Protein 6AHP (pdb70)

Structure (mmCIF, N/CA/C/O backbone):
data_6AHP
#
_entry.id   6AHP
#
_cell.length_a   104.201
_cell.length_b   104.201
_cell.length_c   40.060
_cell.angle_alpha   90.000
_cell.angle_beta   90.000
_cell.angle_gamma   120.000
#
_symmetry.space_group_name_H-M   'P 61'
#
loop_
_entity.id
_entity.type
_entity.pdbx_description
1 polymer 'Flagellar protein FliL'
2 water water
#
loop_
_atom_site.group_PDB
_atom_site.id
_atom_site.type_symbol
_atom_site.label_atom_id
_atom_site.label_alt_id
_atom_site.label_comp_id
_atom_site.label_asym_id
_atom_site.label_entity_id
_atom_site.label_seq_id
_atom_site.pdbx_PDB_ins_code
_atom_site.Cartn_x
_atom_site.Cartn_y
_atom_site.Cartn_z
_atom_site.occupancy
_atom_site.B_iso_or_equiv
_atom_site.auth_seq_id
_atom_site.auth_comp_id
_atom_site.auth_asym_id
_atom_site.auth_atom_id
_atom_site.pdbx_PDB_model_num
ATOM 1 N N . ALA A 1 1 ? 6.703 59.660 -17.417 1.00 73.05 58 ALA A N 1
ATOM 2 C CA . ALA A 1 1 ? 7.873 60.175 -16.736 1.00 75.34 58 ALA A CA 1
ATOM 3 C C . ALA A 1 1 ? 8.750 59.071 -16.204 1.00 74.62 58 ALA A C 1
ATOM 4 O O . ALA A 1 1 ? 9.314 59.212 -15.141 1.00 73.13 58 ALA A O 1
ATOM 6 N N . SER A 1 2 ? 8.942 58.004 -16.982 1.00 75.86 59 SER A N 1
ATOM 7 C CA . SER A 1 2 ? 9.811 56.840 -16.672 1.00 74.95 59 SER A CA 1
ATOM 8 C C . SER A 1 2 ? 9.247 55.872 -15.666 1.00 75.35 59 SER A C 1
ATOM 9 O O . SER A 1 2 ? 9.131 54.680 -15.889 1.00 73.21 59 SER A O 1
ATOM 12 N N . ASP A 1 3 ? 8.747 56.425 -14.581 1.00 73.08 60 ASP A N 1
ATOM 13 C CA . ASP A 1 3 ? 8.095 55.657 -13.560 1.00 70.19 60 ASP A CA 1
ATOM 14 C C . ASP A 1 3 ? 6.580 55.558 -13.837 1.00 68.56 60 ASP A C 1
ATOM 15 O O . ASP A 1 3 ? 5.833 55.108 -13.022 1.00 69.45 60 ASP A O 1
ATOM 20 N N . ALA A 1 4 ? 6.167 56.096 -14.976 1.00 69.87 61 ALA A N 1
ATOM 21 C CA . ALA A 1 4 ? 4.893 56.063 -15.580 1.00 69.07 61 ALA A CA 1
ATOM 22 C C . ALA A 1 4 ? 4.898 55.040 -16.730 1.00 65.24 61 ALA A C 1
ATOM 23 O O . ALA A 1 4 ? 3.947 54.972 -17.445 1.00 64.89 61 ALA A O 1
ATOM 25 N N . SER A 1 5 ? 5.977 54.310 -16.984 1.00 57.96 62 SER A N 1
ATOM 26 C CA . SER A 1 5 ? 5.841 53.251 -17.970 1.00 50.38 62 SER A CA 1
ATOM 27 C C . SER A 1 5 ? 5.074 52.079 -17.360 1.00 47.11 62 SER A C 1
ATOM 28 O O . SER A 1 5 ? 5.072 51.898 -16.139 1.00 47.31 62 SER A O 1
ATOM 31 N N . PRO A 1 6 ? 4.471 51.252 -18.171 1.00 40.10 63 PRO A N 1
ATOM 32 C CA . PRO A 1 6 ? 3.465 50.325 -17.621 1.00 41.15 63 PRO A CA 1
ATOM 33 C C . PRO A 1 6 ? 4.042 49.214 -16.738 1.00 36.46 63 PRO A C 1
ATOM 34 O O . PRO A 1 6 ? 5.059 48.585 -17.056 1.00 30.95 63 PRO A O 1
ATOM 38 N N . ILE A 1 7 ? 3.332 48.950 -15.639 1.00 32.89 64 ILE A N 1
ATOM 39 C CA . ILE A 1 7 ? 3.706 47.884 -14.726 1.00 28.98 64 ILE A CA 1
ATOM 40 C C . ILE A 1 7 ? 3.609 46.541 -15.417 1.00 27.94 64 ILE A C 1
ATOM 41 O O . ILE A 1 7 ? 2.740 46.306 -16.275 1.00 30.10 64 ILE A O 1
ATOM 46 N N . ALA A 1 8 ? 4.541 45.653 -15.072 1.00 28.48 65 ALA A N 1
ATOM 47 C CA . ALA A 1 8 ? 4.450 44.247 -15.430 1.00 25.03 65 ALA A CA 1
ATOM 48 C C . ALA A 1 8 ? 5.021 43.428 -14.284 1.00 23.68 65 ALA A C 1
ATOM 49 O O . ALA A 1 8 ? 5.734 43.948 -13.421 1.00 27.88 65 ALA A O 1
ATOM 51 N N . TYR A 1 9 ? 4.703 42.140 -14.274 1.00 26.02 66 TYR A N 1
ATOM 52 C CA . TYR A 1 9 ? 5.103 41.233 -13.205 1.00 21.86 66 TYR A CA 1
ATOM 53 C C . TYR A 1 9 ? 5.894 40.088 -13.811 1.00 24.80 66 TYR A C 1
ATOM 54 O O . TYR A 1 9 ? 5.470 39.478 -14.798 1.00 27.50 66 TYR A O 1
ATOM 63 N N . VAL A 1 10 ? 7.047 39.818 -13.228 1.00 23.65 67 VAL A N 1
ATOM 64 C CA . VAL A 1 10 ? 7.927 38.749 -13.651 1.00 21.56 67 VAL A CA 1
ATOM 65 C C . VAL A 1 10 ? 7.821 37.683 -12.583 1.00 24.26 67 VAL A C 1
ATOM 66 O O . VAL A 1 10 ? 8.243 37.895 -11.436 1.00 23.97 67 VAL A O 1
ATOM 70 N N . ASN A 1 11 ? 7.249 36.549 -12.954 1.00 30.99 68 ASN A N 1
ATOM 71 C CA . ASN A 1 11 ? 7.043 35.465 -12.009 1.00 32.87 68 ASN A CA 1
ATOM 72 C C . ASN A 1 11 ? 8.349 34.743 -11.740 1.00 35.68 68 ASN A C 1
ATOM 73 O O . ASN A 1 11 ? 9.073 34.390 -12.670 1.00 34.01 68 ASN A O 1
ATOM 78 N N . LEU A 1 12 ? 8.637 34.513 -10.468 1.00 38.93 69 LEU A N 1
ATOM 79 C CA . LEU A 1 12 ? 9.756 33.677 -10.066 1.00 36.51 69 LEU A CA 1
ATOM 80 C C . LEU A 1 12 ? 9.170 32.323 -9.695 1.00 39.57 69 LEU A C 1
ATOM 81 O O . LEU A 1 12 ? 8.695 32.147 -8.560 1.00 39.87 69 LEU A O 1
ATOM 86 N N . PRO A 1 13 ? 9.162 31.349 -10.605 1.00 40.73 70 PRO A N 1
ATOM 87 C CA . PRO A 1 13 ? 8.289 30.173 -10.413 1.00 45.07 70 PRO A CA 1
ATOM 88 C C . PRO A 1 13 ? 8.635 29.315 -9.205 1.00 44.68 70 PRO A C 1
ATOM 89 O O . PRO A 1 13 ? 7.723 28.783 -8.562 1.00 46.59 70 PRO A O 1
ATOM 93 N N . GLN A 1 14 ? 9.912 29.176 -8.859 1.00 48.18 71 GLN A N 1
ATOM 94 C CA . GLN A 1 14 ? 10.320 28.275 -7.785 1.00 47.78 71 GLN A CA 1
ATOM 95 C C . GLN A 1 14 ? 10.281 28.994 -6.441 1.00 48.15 71 GLN A C 1
ATOM 96 O O . GLN A 1 14 ? 10.997 29.985 -6.236 1.00 47.87 71 GLN A O 1
ATOM 102 N N . ALA A 1 15 ? 9.471 28.477 -5.521 1.00 47.82 72 ALA A N 1
ATOM 103 C CA . ALA A 1 15 ? 9.398 29.037 -4.176 1.00 47.16 72 ALA A CA 1
ATOM 104 C C . ALA A 1 15 ? 10.740 28.929 -3.462 1.00 47.75 72 ALA A C 1
ATOM 105 O O . ALA A 1 15 ? 11.507 27.986 -3.669 1.00 49.48 72 ALA A O 1
ATOM 107 N N . PHE A 1 16 ? 11.022 29.912 -2.609 1.00 42.14 73 PHE A N 1
ATOM 108 C CA . PHE A 1 16 ? 12.226 29.887 -1.789 1.00 43.99 73 PHE A CA 1
ATOM 109 C C . PHE A 1 16 ? 11.960 29.089 -0.519 1.00 48.82 73 PHE A C 1
ATOM 110 O O . PHE A 1 16 ? 11.027 29.399 0.240 1.00 45.90 73 PHE A O 1
ATOM 118 N N . VAL A 1 17 ? 12.776 28.061 -0.303 1.00 48.77 74 VAL A N 1
ATOM 119 C CA . VAL A 1 17 ? 12.746 27.243 0.906 1.00 50.68 74 VAL A CA 1
ATOM 120 C C . VAL A 1 17 ? 14.115 27.343 1.568 1.00 51.22 74 VAL A C 1
ATOM 121 O O . VAL A 1 17 ? 15.141 27.061 0.934 1.00 51.69 74 VAL A O 1
ATOM 125 N N . PHE A 1 18 ? 14.133 27.742 2.836 1.00 46.85 75 PHE A N 1
ATOM 126 C CA . PHE A 1 18 ? 15.388 27.948 3.539 1.00 53.51 75 PHE A CA 1
ATOM 127 C C . PHE A 1 18 ? 15.148 27.753 5.025 1.00 56.48 75 PHE A C 1
ATOM 128 O O . PHE A 1 18 ? 14.038 27.961 5.524 1.00 57.04 75 PHE A O 1
ATOM 136 N N . ASN A 1 19 ? 16.164 27.384 5.753 1.00 59.76 76 ASN A N 1
ATOM 137 C CA . ASN A 1 19 ? 16.111 27.149 7.162 1.00 57.68 76 ASN A CA 1
ATOM 138 C C . ASN A 1 19 ? 16.399 28.376 7.944 1.00 60.41 76 ASN A C 1
ATOM 139 O O . ASN A 1 19 ? 16.906 29.297 7.408 1.00 61.60 76 ASN A O 1
ATOM 144 N N . VAL A 1 20 ? 15.861 28.533 9.133 1.00 59.82 77 VAL A N 1
ATOM 145 C CA . VAL A 1 20 ? 16.239 29.591 10.024 1.00 65.04 77 VAL A CA 1
ATOM 146 C C . VAL A 1 20 ? 16.278 29.026 11.429 1.00 74.83 77 VAL A C 1
ATOM 147 O O . VAL A 1 20 ? 15.512 28.175 11.720 1.00 77.31 77 VAL A O 1
ATOM 151 N N . THR A 1 21 ? 17.083 29.584 12.319 1.00 77.47 78 THR A N 1
ATOM 152 C CA . THR A 1 21 ? 17.134 28.991 13.676 1.00 81.47 78 THR A CA 1
ATOM 153 C C . THR A 1 21 ? 17.853 29.973 14.604 1.00 84.01 78 THR A C 1
ATOM 154 O O . THR A 1 21 ? 18.662 30.746 14.072 1.00 83.45 78 THR A O 1
ATOM 158 N N . GLY A 1 22 ? 17.562 29.933 15.919 1.00 87.17 79 GLY A N 1
ATOM 159 C CA . GLY A 1 22 ? 18.160 30.863 16.909 1.00 82.11 79 GLY A CA 1
ATOM 160 C C . GLY A 1 22 ? 17.690 30.621 18.348 1.00 85.40 79 GLY A C 1
ATOM 161 O O . GLY A 1 22 ? 17.568 29.456 18.756 1.00 84.60 79 GLY A O 1
ATOM 162 N N . ASP A 1 23 ? 17.432 31.693 19.116 1.00 80.36 80 ASP A N 1
ATOM 163 C CA . ASP A 1 23 ? 16.987 31.580 20.536 1.00 75.93 80 ASP A CA 1
ATOM 164 C C . ASP A 1 23 ? 15.675 30.803 20.671 1.00 81.39 80 ASP A C 1
ATOM 165 O O . ASP A 1 23 ? 15.476 30.109 21.682 1.00 76.70 80 ASP A O 1
ATOM 170 N N . SER A 1 24 ? 14.813 30.923 19.667 1.00 85.26 81 SER A N 1
ATOM 171 C CA . SER A 1 24 ? 13.459 30.322 19.715 1.00 83.51 81 SER A CA 1
ATOM 172 C C . SER A 1 24 ? 13.413 28.908 19.121 1.00 86.28 81 SER A C 1
ATOM 173 O O . SER A 1 24 ? 12.788 28.038 19.700 1.00 86.39 81 SER A O 1
ATOM 176 N N . ARG A 1 25 ? 14.048 28.687 17.984 1.00 86.52 82 ARG A N 1
ATOM 177 C CA . ARG A 1 25 ? 13.798 27.440 17.289 1.00 85.55 82 ARG A CA 1
ATOM 178 C C . ARG A 1 25 ? 14.730 27.205 16.171 1.00 88.03 82 ARG A C 1
ATOM 179 O O . ARG A 1 25 ? 15.679 27.970 15.970 1.00 87.59 82 ARG A O 1
ATOM 187 N N . ASP A 1 26 ? 14.574 26.025 15.573 1.00 88.39 83 ASP A N 1
ATOM 188 C CA . ASP A 1 26 ? 15.059 25.714 14.234 1.00 88.13 83 ASP A CA 1
ATOM 189 C C . ASP A 1 26 ? 13.983 25.153 13.285 1.00 87.72 83 ASP A C 1
ATOM 190 O O . ASP A 1 26 ? 13.614 24.003 13.420 1.00 88.33 83 ASP A O 1
ATOM 195 N N . ARG A 1 27 ? 13.514 25.894 12.288 1.00 84.90 84 ARG A N 1
ATOM 196 C CA . ARG A 1 27 ? 12.543 25.255 11.406 1.00 84.32 84 ARG A CA 1
ATOM 197 C C . ARG A 1 27 ? 12.639 25.886 10.018 1.00 78.52 84 ARG A C 1
ATOM 198 O O . ARG A 1 27 ? 13.572 26.639 9.721 1.00 73.66 84 ARG A O 1
ATOM 206 N N . LEU A 1 28 ? 11.664 25.577 9.166 1.00 76.07 85 LEU A N 1
ATOM 207 C CA . LEU A 1 28 ? 11.708 25.919 7.752 1.00 73.60 85 LEU A CA 1
ATOM 208 C C . LEU A 1 28 ? 10.819 27.116 7.431 1.00 70.65 85 LEU A C 1
ATOM 209 O O . LEU A 1 28 ? 9.839 27.398 8.127 1.00 70.71 85 LEU A O 1
ATOM 214 N N . VAL A 1 29 ? 11.194 27.749 6.255 1.00 63.84 86 VAL A N 1
ATOM 215 C CA . VAL A 1 29 ? 10.392 28.831 5.699 1.00 57.40 86 VAL A CA 1
ATOM 216 C C . VAL A 1 29 ? 10.191 28.559 4.214 1.00 51.91 86 VAL A C 1
ATOM 217 O O . VAL A 1 29 ? 11.108 28.097 3.520 1.00 49.81 86 VAL A O 1
ATOM 221 N N . GLN A 1 30 ? 8.980 28.819 3.738 1.00 53.00 87 GLN A N 1
ATOM 222 C CA . GLN A 1 30 ? 8.697 28.887 2.311 1.00 48.51 87 GLN A CA 1
ATOM 223 C C . GLN A 1 30 ? 8.173 30.279 1.973 1.00 50.49 87 GLN A C 1
ATOM 224 O O . GLN A 1 30 ? 7.264 30.789 2.643 1.00 46.16 87 GLN A O 1
ATOM 230 N N . ILE A 1 31 ? 8.776 30.903 0.959 1.00 46.73 88 ILE A N 1
ATOM 231 C CA . ILE A 1 31 ? 8.389 32.193 0.404 1.00 44.21 88 ILE A CA 1
ATOM 232 C C . ILE A 1 31 ? 8.181 32.016 -1.093 1.00 40.23 88 ILE A C 1
ATOM 233 O O . ILE A 1 31 ? 9.036 31.450 -1.780 1.00 41.32 88 ILE A O 1
ATOM 238 N N . LYS A 1 32 ? 7.019 32.389 -1.623 1.00 43.96 89 LYS A N 1
ATOM 239 C CA . LYS A 1 32 ? 6.793 32.503 -3.061 1.00 42.80 89 LYS A CA 1
ATOM 240 C C . LYS A 1 32 ? 6.827 33.983 -3.431 1.00 35.42 89 LYS A C 1
ATOM 241 O O . LYS A 1 32 ? 6.258 34.818 -2.719 1.00 34.05 89 LYS A O 1
ATOM 247 N N . ALA A 1 33 ? 7.508 34.308 -4.531 1.00 36.71 90 ALA A N 1
ATOM 248 C CA . ALA A 1 33 ? 7.815 35.700 -4.845 1.00 35.53 90 ALA A CA 1
ATOM 249 C C . ALA A 1 33 ? 7.652 35.990 -6.332 1.00 32.51 90 ALA A C 1
ATOM 250 O O . ALA A 1 33 ? 7.760 35.103 -7.183 1.00 29.21 90 ALA A O 1
ATOM 252 N N . GLN A 1 34 ? 7.420 37.269 -6.631 1.00 28.53 91 GLN A N 1
ATOM 253 C CA . GLN A 1 34 ? 7.414 37.783 -7.994 1.00 28.82 91 GLN A CA 1
ATOM 254 C C . GLN A 1 34 ? 8.058 39.161 -7.982 1.00 24.17 91 GLN A C 1
ATOM 255 O O . GLN A 1 34 ? 8.194 39.792 -6.928 1.00 25.56 91 GLN A O 1
ATOM 261 N N . LEU A 1 35 ? 8.426 39.643 -9.165 1.00 24.18 92 LEU A N 1
ATOM 262 C CA . LEU A 1 35 ? 9.039 40.955 -9.314 1.00 25.44 92 LEU A CA 1
ATOM 263 C C . LEU A 1 35 ? 8.062 41.910 -9.991 1.00 24.50 92 LEU A C 1
ATOM 264 O O . LEU A 1 35 ? 7.484 41.580 -11.032 1.00 24.81 92 LEU A O 1
ATOM 269 N N . MET A 1 36 ? 7.911 43.097 -9.413 1.00 21.36 93 MET A N 1
ATOM 270 C CA . MET A 1 36 ? 7.182 44.185 -10.044 1.00 23.87 93 MET A CA 1
ATOM 271 C C . MET A 1 36 ? 8.177 45.086 -10.773 1.00 21.62 93 MET A C 1
ATOM 272 O O . MET A 1 36 ? 9.163 45.531 -10.181 1.00 23.78 93 MET A O 1
ATOM 277 N N . VAL A 1 37 ? 7.943 45.305 -12.066 1.00 19.62 94 VAL A N 1
ATOM 278 C CA . VAL A 1 37 ? 8.832 46.113 -12.885 1.00 26.44 94 VAL A CA 1
ATOM 279 C C . VAL A 1 37 ? 7.969 47.103 -13.660 1.00 27.30 94 VAL A C 1
ATOM 280 O O . VAL A 1 37 ? 6.759 46.916 -13.814 1.00 27.29 94 VAL A O 1
ATOM 284 N N . ARG A 1 38 ? 8.618 48.143 -14.184 1.00 24.54 95 ARG A N 1
ATOM 285 C CA . ARG A 1 38 ? 7.983 49.096 -15.090 1.00 27.37 95 ARG A CA 1
ATOM 286 C C . ARG A 1 38 ? 8.732 49.127 -16.414 1.00 27.53 95 ARG A C 1
ATOM 287 O O . ARG A 1 38 ? 9.917 49.466 -16.450 1.00 28.62 95 ARG A O 1
ATOM 295 N N . GLY A 1 39 ? 8.047 48.757 -17.482 1.00 29.57 96 GLY A N 1
ATOM 296 C CA . GLY A 1 39 ? 8.516 48.923 -18.838 1.00 29.89 96 GLY A CA 1
ATOM 297 C C . GLY A 1 39 ? 9.115 47.648 -19.410 1.00 28.89 96 GLY A C 1
ATOM 298 O O . GLY A 1 39 ? 9.598 46.756 -18.689 1.00 23.84 96 GLY A O 1
ATOM 299 N N . ALA A 1 40 ? 9.123 47.590 -20.746 1.00 26.77 97 ALA A N 1
ATOM 300 C CA . ALA A 1 40 ? 9.574 46.381 -21.434 1.00 29.70 97 ALA A CA 1
ATOM 301 C C . ALA A 1 40 ? 11.063 46.123 -21.206 1.00 26.21 97 ALA A C 1
ATOM 302 O O . ALA A 1 40 ? 11.481 44.962 -21.131 1.00 29.97 97 ALA A O 1
ATOM 304 N N . GLU A 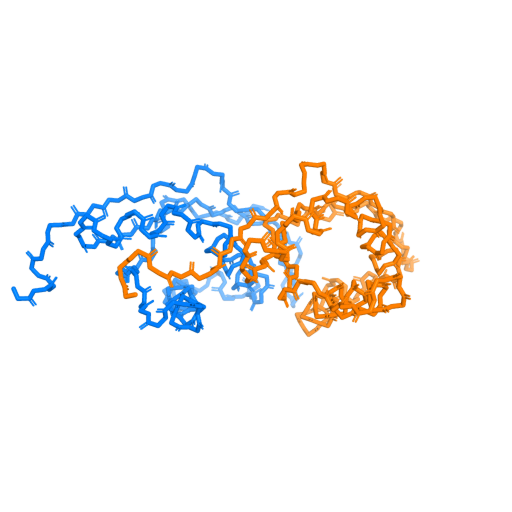1 41 ? 11.881 47.177 -21.136 1.00 23.00 98 GLU A N 1
ATOM 305 C CA . GLU A 1 41 ? 13.323 46.954 -21.022 1.00 30.80 98 GLU A CA 1
ATOM 306 C C . GLU A 1 41 ? 13.687 46.439 -19.632 1.00 30.80 98 GLU A C 1
ATOM 307 O O . GLU A 1 41 ? 14.546 45.554 -19.492 1.00 24.68 98 GLU A O 1
ATOM 313 N N . ASN A 1 42 ? 13.050 46.989 -18.589 1.00 21.95 99 ASN A N 1
ATOM 314 C CA . ASN A 1 42 ? 13.271 46.446 -17.251 1.00 23.17 99 ASN A CA 1
ATOM 315 C C . ASN A 1 42 ? 12.765 45.012 -17.142 1.00 23.22 99 ASN A C 1
ATOM 316 O O . ASN A 1 42 ? 13.376 44.185 -16.448 1.00 23.88 99 ASN A O 1
ATOM 321 N N . GLU A 1 43 ? 11.678 44.677 -17.840 1.00 25.52 100 GLU A N 1
ATOM 322 C CA . GLU A 1 43 ? 11.165 43.315 -17.771 1.00 27.21 100 GLU A CA 1
ATOM 323 C C . GLU A 1 43 ? 12.143 42.337 -18.412 1.00 26.17 100 GLU A C 1
ATOM 324 O O . GLU A 1 43 ? 12.462 41.288 -17.838 1.00 26.00 100 GLU A O 1
ATOM 330 N N . GLU A 1 44 ? 12.656 42.672 -19.590 1.00 28.23 101 GLU A N 1
ATOM 331 C CA . GLU A 1 44 ? 13.595 41.760 -20.232 1.00 27.35 101 GLU A CA 1
ATOM 332 C C . GLU A 1 44 ? 14.882 41.635 -19.414 1.00 23.44 101 GLU A C 1
ATOM 333 O O . GLU A 1 44 ? 15.426 40.531 -19.269 1.00 30.86 101 GLU A O 1
ATOM 339 N N . LEU A 1 45 ? 15.334 42.728 -18.796 1.00 25.57 102 LEU 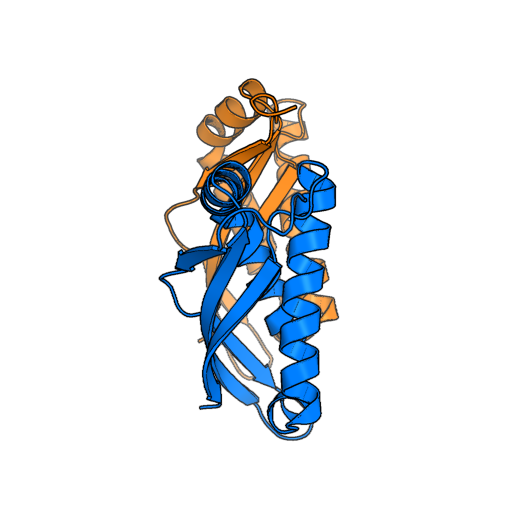A N 1
ATOM 340 C CA . LEU A 1 45 ? 16.473 42.654 -17.879 1.00 24.32 102 LEU A CA 1
ATOM 341 C C . LEU A 1 45 ? 16.189 41.760 -16.677 1.00 26.47 102 LEU A C 1
ATOM 342 O O . LEU A 1 45 ? 17.050 40.973 -16.267 1.00 24.56 102 LEU A O 1
ATOM 347 N N . ALA A 1 46 ? 15.008 41.902 -16.057 1.00 21.34 103 ALA A N 1
ATOM 348 C CA . ALA A 1 46 ? 14.688 41.081 -14.888 1.00 22.26 103 ALA A CA 1
ATOM 349 C C . ALA A 1 46 ? 14.682 39.601 -15.242 1.00 26.05 103 ALA A C 1
ATOM 350 O O . ALA A 1 46 ? 15.108 38.754 -14.442 1.00 23.55 103 ALA A O 1
ATOM 352 N N . ARG A 1 47 ? 14.197 39.266 -16.440 1.00 23.70 104 ARG A N 1
ATOM 353 C CA . ARG A 1 47 ? 14.202 37.865 -16.853 1.00 27.73 104 ARG A CA 1
ATOM 354 C C . ARG A 1 47 ? 15.623 37.385 -17.169 1.00 27.74 104 ARG A C 1
ATOM 355 O O . ARG A 1 47 ? 15.996 36.276 -16.794 1.00 29.89 104 ARG A O 1
ATOM 363 N N . TYR A 1 48 ? 16.431 38.205 -17.843 1.00 28.82 105 TYR A N 1
ATOM 364 C CA . TYR A 1 48 ? 17.769 37.751 -18.217 1.00 26.89 105 TYR A CA 1
ATOM 365 C C . TYR A 1 48 ? 18.653 37.533 -16.984 1.00 29.68 105 TYR A C 1
ATOM 366 O O . TYR A 1 48 ? 19.433 36.572 -16.927 1.00 28.13 105 TYR A O 1
ATOM 375 N N . HIS A 1 49 ? 18.544 38.418 -15.988 1.00 27.16 106 HIS A N 1
ATOM 376 C CA . HIS A 1 49 ? 19.355 38.367 -14.779 1.00 24.89 106 HIS A CA 1
ATOM 377 C C . HIS A 1 49 ? 18.714 37.572 -13.654 1.00 20.33 106 HIS A C 1
ATOM 378 O O . HIS A 1 49 ? 19.126 37.714 -12.495 1.00 23.02 106 HIS A O 1
ATOM 385 N N . SER A 1 50 ? 17.712 36.752 -13.970 1.00 24.06 107 SER A N 1
ATOM 386 C CA . SER A 1 50 ? 17.065 35.905 -12.967 1.00 27.65 107 SER A CA 1
ATOM 387 C C . SER A 1 50 ? 18.010 35.094 -12.084 1.00 28.59 107 SER A C 1
ATOM 388 O O . SER A 1 50 ? 17.708 34.950 -10.887 1.00 22.69 107 SER A O 1
ATOM 391 N N . PRO A 1 51 ? 19.113 34.514 -12.583 1.00 29.79 108 PRO A N 1
ATOM 392 C CA . PRO A 1 51 ? 20.014 33.807 -11.657 1.00 26.00 108 PRO A CA 1
ATOM 393 C C . PRO A 1 51 ? 20.569 34.710 -10.576 1.00 24.10 108 PRO A C 1
ATOM 394 O O . PRO A 1 51 ? 20.631 34.315 -9.399 1.00 21.05 108 PRO A O 1
ATOM 398 N N . LEU A 1 52 ? 20.946 35.937 -10.944 1.00 21.64 109 LEU A N 1
ATOM 399 C CA . LEU A 1 52 ? 21.468 36.865 -9.946 1.00 22.33 109 LEU A CA 1
ATOM 400 C C . LEU A 1 52 ? 20.369 37.272 -8.961 1.00 21.90 109 LEU A C 1
ATOM 401 O O . LEU A 1 52 ? 20.596 37.322 -7.750 1.00 23.62 109 LEU A O 1
ATOM 406 N N . ILE A 1 53 ? 19.156 37.506 -9.474 1.00 20.00 110 ILE A N 1
ATOM 407 C CA . ILE A 1 53 ? 18.049 37.922 -8.623 1.00 23.35 110 ILE A CA 1
ATOM 408 C C . ILE A 1 53 ? 17.701 36.816 -7.626 1.00 19.96 110 ILE A C 1
ATOM 409 O O . ILE A 1 53 ? 17.546 37.065 -6.434 1.00 18.79 110 ILE A O 1
ATOM 414 N N . GLU A 1 54 ? 17.590 35.576 -8.103 1.00 22.65 111 GLU A N 1
ATOM 415 C CA . GLU A 1 54 ? 17.253 34.471 -7.207 1.00 23.80 111 GLU A CA 1
ATOM 416 C C . GLU A 1 54 ? 18.316 34.268 -6.152 1.00 25.60 111 GLU A C 1
ATOM 417 O O . GLU A 1 54 ? 18.009 33.902 -5.011 1.00 23.21 111 GLU A O 1
ATOM 423 N N . SER A 1 55 ? 19.577 34.488 -6.520 1.00 22.06 112 SER A N 1
ATOM 424 C CA . SER A 1 55 ? 20.674 34.320 -5.580 1.00 24.68 112 SER A CA 1
ATOM 425 C C . SER A 1 55 ? 20.682 35.427 -4.531 1.00 23.93 112 SER A C 1
ATOM 426 O O . SER A 1 55 ? 21.013 35.184 -3.364 1.00 27.46 112 SER A O 1
ATOM 429 N N . SER A 1 56 ? 20.361 36.658 -4.942 1.00 22.21 113 SER A N 1
ATOM 430 C CA . SER A 1 56 ? 20.221 37.756 -3.995 1.00 24.05 113 SER A CA 1
ATOM 431 C C . SER A 1 56 ? 19.117 37.470 -2.983 1.00 22.36 113 SER A C 1
ATOM 432 O O . SER A 1 56 ? 19.291 37.692 -1.784 1.00 23.35 113 SER A O 1
ATOM 435 N N . LEU A 1 57 ? 17.956 37.016 -3.466 1.00 22.35 114 LEU A N 1
ATOM 436 C CA . LEU A 1 57 ? 16.841 36.688 -2.582 1.00 24.60 114 LEU A CA 1
ATOM 437 C C . LEU A 1 57 ? 17.239 35.623 -1.555 1.00 25.74 114 LEU A C 1
ATOM 438 O O . LEU A 1 57 ? 16.969 35.766 -0.357 1.00 25.49 114 LEU A O 1
ATOM 443 N N . LEU A 1 58 ? 17.851 34.526 -2.014 1.00 25.91 115 LEU A N 1
ATOM 444 C CA . LEU A 1 58 ? 18.284 33.479 -1.089 1.00 29.55 115 LEU A CA 1
ATOM 445 C C . LEU A 1 58 ? 19.290 34.018 -0.077 1.00 28.17 115 LEU A C 1
ATOM 446 O O . LEU A 1 58 ? 19.228 33.662 1.104 1.00 31.98 115 LEU A O 1
ATOM 451 N N . SER A 1 59 ? 20.203 34.903 -0.511 1.00 29.62 116 SER A N 1
ATOM 452 C CA . SER A 1 59 ? 21.131 35.533 0.426 1.00 30.41 116 SER A CA 1
ATOM 453 C C . SER A 1 59 ? 20.392 36.356 1.465 1.00 31.73 116 SER A C 1
ATOM 454 O O . SER A 1 59 ? 20.747 36.340 2.651 1.00 29.47 116 SER A O 1
ATOM 457 N N . THR A 1 60 ? 19.374 37.110 1.036 1.00 27.45 117 THR A N 1
ATOM 458 C CA . THR A 1 60 ? 18.639 37.930 1.985 1.00 29.95 117 THR A CA 1
ATOM 459 C C . THR A 1 60 ? 17.945 37.061 3.017 1.00 31.49 117 THR A C 1
ATOM 460 O O . THR A 1 60 ? 18.054 37.311 4.215 1.00 26.74 117 THR A O 1
ATOM 464 N N . PHE A 1 61 ? 17.207 36.048 2.559 1.00 27.45 118 PHE A N 1
ATOM 465 C CA . PHE A 1 61 ? 16.472 35.172 3.470 1.00 33.44 118 PHE A CA 1
ATOM 466 C C . PHE A 1 61 ? 17.399 34.362 4.384 1.00 38.22 118 PHE A C 1
ATOM 467 O O . PHE A 1 61 ? 17.041 34.081 5.529 1.00 42.71 118 PHE A O 1
ATOM 475 N N . ALA A 1 62 ? 18.578 33.969 3.900 1.00 37.87 119 ALA A N 1
ATOM 476 C CA . ALA A 1 62 ? 19.502 33.199 4.728 1.00 43.17 119 ALA A CA 1
ATOM 477 C C . ALA A 1 62 ? 19.908 33.961 5.985 1.00 49.86 119 ALA A C 1
ATOM 478 O O . ALA A 1 62 ? 20.115 33.351 7.041 1.00 56.99 119 ALA A O 1
ATOM 480 N N . SER A 1 63 ? 20.012 35.289 5.904 1.00 48.41 120 SER A N 1
ATOM 481 C CA . SER A 1 63 ? 20.433 36.104 7.036 1.00 47.93 120 SER A CA 1
ATOM 482 C C . SER A 1 63 ? 19.257 36.709 7.792 1.00 48.44 120 SER A C 1
ATOM 483 O O . SER A 1 63 ? 19.393 37.786 8.372 1.00 56.51 120 SER A O 1
ATOM 486 N N . ALA A 1 64 ? 18.107 36.054 7.795 1.00 46.33 121 ALA A N 1
ATOM 487 C CA . ALA A 1 64 ? 16.995 36.477 8.630 1.00 51.56 121 ALA A CA 1
ATOM 488 C C . ALA A 1 64 ? 16.867 35.553 9.841 1.00 58.06 121 ALA A C 1
ATOM 489 O O . ALA A 1 64 ? 17.216 34.374 9.774 1.00 61.27 121 ALA A O 1
ATOM 491 N N . THR A 1 65 ? 16.361 36.091 10.955 1.00 58.98 122 THR A N 1
ATOM 492 C CA . THR A 1 65 ? 16.100 35.567 12.295 1.00 63.20 122 THR A CA 1
ATOM 493 C C . THR A 1 65 ? 14.741 34.882 12.370 1.00 61.16 122 THR A C 1
ATOM 494 O O . THR A 1 65 ? 13.818 35.205 11.619 1.00 62.34 122 THR A O 1
ATOM 498 N N . VAL A 1 66 ? 14.551 33.785 13.111 1.00 63.39 123 VAL A N 1
ATOM 499 C CA . VAL A 1 66 ? 13.196 33.310 13.367 1.00 62.44 123 VAL A CA 1
ATOM 500 C C . VAL A 1 66 ? 12.393 34.331 14.168 1.00 60.69 123 VAL A C 1
ATOM 501 O O . VAL A 1 66 ? 11.162 34.371 14.058 1.00 60.98 123 VAL A O 1
ATOM 505 N N . ASP A 1 67 ? 13.056 35.188 14.952 1.00 58.84 124 ASP A N 1
ATOM 506 C CA . ASP A 1 67 ? 12.313 36.223 15.666 1.00 61.55 124 ASP A CA 1
ATOM 507 C C . ASP A 1 67 ? 11.819 37.304 14.703 1.00 59.40 124 ASP A C 1
ATOM 508 O O . ASP A 1 67 ? 10.685 37.780 14.836 1.00 62.87 124 ASP A O 1
ATOM 513 N N . GLN A 1 68 ? 12.609 37.672 13.711 1.00 52.25 125 GLN A N 1
ATOM 514 C CA . GLN A 1 68 ? 12.151 38.652 12.695 1.00 58.99 125 GLN A CA 1
ATOM 515 C C . GLN A 1 68 ? 11.056 38.159 11.723 1.00 58.72 125 GLN A C 1
ATOM 516 O O . GLN A 1 68 ? 10.456 38.952 11.029 1.00 59.72 125 GLN A O 1
ATOM 522 N N . LEU A 1 69 ? 10.855 36.869 11.622 1.00 59.44 126 LEU A N 1
ATOM 523 C CA . LEU A 1 69 ? 9.775 36.350 10.847 1.00 59.45 126 LEU A CA 1
ATOM 524 C C . LEU A 1 69 ? 8.521 36.419 11.683 1.00 64.69 126 LEU A C 1
ATOM 525 O O . LEU A 1 69 ? 7.435 36.629 11.183 1.00 64.18 126 LEU A O 1
ATOM 530 N N . ARG A 1 70 ? 8.644 36.281 12.981 1.00 62.11 127 ARG A N 1
ATOM 531 C CA . ARG A 1 70 ? 7.404 36.285 13.751 1.00 62.05 127 ARG A CA 1
ATOM 532 C C . ARG A 1 70 ? 6.858 37.687 14.012 1.00 63.26 127 ARG A C 1
ATOM 533 O O . ARG A 1 70 ? 5.693 37.822 14.409 1.00 66.12 127 ARG A O 1
ATOM 541 N N . SER A 1 71 ? 7.642 38.730 13.766 1.00 59.00 128 SER A N 1
ATOM 542 C CA . SER A 1 71 ? 7.229 40.114 13.983 1.00 59.47 128 SER A CA 1
ATOM 543 C C . SER A 1 71 ? 6.633 40.698 12.701 1.00 60.14 128 SER A C 1
ATOM 544 O O . SER A 1 71 ? 7.274 40.641 11.643 1.00 57.07 128 SER A O 1
ATOM 547 N N . PRO A 1 72 ? 5.423 41.253 12.759 1.00 62.05 129 PRO A N 1
ATOM 548 C CA . PRO A 1 72 ? 4.883 41.930 11.569 1.00 56.17 129 PRO A CA 1
ATOM 549 C C . PRO A 1 72 ? 5.773 43.048 11.068 1.00 55.37 129 PRO A C 1
ATOM 550 O O . PRO A 1 72 ? 5.844 43.283 9.849 1.00 52.50 129 PRO A O 1
ATOM 554 N N . THR A 1 73 ? 6.457 43.743 11.976 1.00 53.68 130 THR A N 1
ATOM 555 C CA . THR A 1 73 ? 7.418 44.762 11.569 1.00 54.98 130 THR A CA 1
ATOM 556 C C . THR A 1 73 ? 8.580 44.130 10.818 1.00 48.87 130 THR A C 1
ATOM 557 O O . THR A 1 73 ? 9.003 44.632 9.767 1.00 43.83 130 THR A O 1
ATOM 561 N N . GLY A 1 74 ? 9.100 43.021 11.354 1.00 47.55 131 GLY A N 1
ATOM 562 C CA . GLY A 1 74 ? 10.224 42.344 10.739 1.00 50.29 131 GLY A CA 1
ATOM 563 C C . GLY A 1 74 ? 9.930 41.863 9.335 1.00 48.39 131 GLY A C 1
ATOM 564 O O . GLY A 1 74 ? 10.831 41.808 8.495 1.00 45.87 131 GLY A O 1
ATOM 565 N N . ARG A 1 75 ? 8.671 41.542 9.048 1.00 42.92 132 ARG A N 1
ATOM 566 C CA . ARG A 1 75 ? 8.352 40.999 7.734 1.00 44.64 132 ARG A CA 1
ATOM 567 C C . ARG A 1 75 ? 8.352 42.087 6.675 1.00 44.01 132 ARG A C 1
ATOM 568 O O . ARG A 1 75 ? 8.890 41.881 5.585 1.00 44.55 132 ARG A O 1
ATOM 576 N N . VAL A 1 76 ? 7.789 43.257 6.981 1.00 41.21 133 VAL A N 1
ATOM 577 C CA . VAL A 1 76 ? 7.973 44.411 6.106 1.00 41.66 133 VAL A CA 1
ATOM 578 C C . VAL A 1 76 ? 9.459 44.684 5.914 1.00 36.71 133 VAL A C 1
ATOM 579 O O . VAL A 1 76 ? 9.930 44.929 4.799 1.00 36.15 133 VAL A O 1
ATOM 583 N N . GLU A 1 77 ? 10.215 44.636 7.010 1.00 40.96 134 GLU A N 1
ATOM 584 C CA . GLU A 1 77 ? 11.642 44.919 6.960 1.00 40.38 134 GLU A CA 1
ATOM 585 C C . GLU A 1 77 ? 12.370 43.917 6.062 1.00 35.56 134 GLU A C 1
ATOM 586 O O . GLU A 1 77 ? 13.236 44.296 5.271 1.00 28.74 134 GLU A O 1
ATOM 592 N N . LEU A 1 78 ? 12.004 42.636 6.166 1.00 34.47 135 LEU A N 1
ATOM 593 C CA . LEU A 1 78 ? 12.557 41.602 5.296 1.00 33.83 135 LEU A CA 1
ATOM 594 C C . LEU A 1 78 ? 12.240 41.862 3.822 1.00 32.89 135 LEU A C 1
ATOM 595 O O . LEU A 1 78 ? 13.114 41.729 2.958 1.00 29.47 135 LEU A O 1
ATOM 600 N N . ARG A 1 79 ? 10.978 42.191 3.518 1.00 32.39 136 ARG A N 1
ATOM 601 C CA . ARG A 1 79 ? 10.592 42.492 2.144 1.00 37.45 136 ARG A CA 1
ATOM 602 C C . ARG A 1 79 ? 11.408 43.653 1.587 1.00 32.28 136 ARG A C 1
ATOM 603 O O . ARG A 1 79 ? 11.933 43.565 0.472 1.00 29.33 136 ARG A O 1
ATOM 611 N N . ASP A 1 80 ? 11.514 44.757 2.349 1.00 29.80 137 ASP A N 1
ATOM 612 C CA . ASP A 1 80 ? 12.256 45.930 1.878 1.00 30.66 137 ASP A CA 1
ATOM 613 C C . ASP A 1 80 ? 13.733 45.627 1.681 1.00 28.89 137 ASP A C 1
ATOM 614 O O . ASP A 1 80 ? 14.348 46.116 0.723 1.00 25.81 137 ASP A O 1
ATOM 619 N N . ARG A 1 81 ? 14.340 44.906 2.626 1.00 26.32 138 ARG A N 1
ATOM 620 C CA . ARG A 1 81 ? 15.728 44.475 2.452 1.00 30.04 138 ARG A CA 1
ATOM 621 C C . ARG A 1 81 ? 15.905 43.664 1.173 1.00 23.55 138 ARG A C 1
ATOM 622 O O . ARG A 1 81 ? 16.869 43.867 0.434 1.00 27.07 138 ARG A O 1
ATOM 630 N N . ALA A 1 82 ? 15.025 42.682 0.953 1.00 26.07 139 ALA A N 1
ATOM 631 C CA . ALA A 1 82 ? 15.052 41.884 -0.275 1.00 23.53 139 ALA A CA 1
ATOM 632 C C . ALA A 1 82 ? 15.056 42.763 -1.528 1.00 22.59 139 ALA A C 1
ATOM 633 O O . ALA A 1 82 ? 15.900 42.583 -2.411 1.00 23.23 139 ALA A O 1
ATOM 635 N N . SER A 1 83 ? 14.120 43.725 -1.621 1.00 22.45 140 SER A N 1
ATOM 636 C CA . SER A 1 83 ? 14.085 44.615 -2.785 1.00 22.84 140 SER A CA 1
ATOM 637 C C . SER A 1 83 ? 15.386 45.398 -2.914 1.00 23.33 140 SER A C 1
ATOM 638 O O . SER A 1 83 ? 15.955 45.503 -4.008 1.00 19.21 140 SER A O 1
ATOM 641 N N . GLU A 1 84 ? 15.852 45.969 -1.819 1.00 21.93 141 GLU A N 1
ATOM 642 C CA . GLU A 1 84 ? 17.068 46.739 -1.860 1.00 24.08 141 GLU A CA 1
ATOM 643 C C . GLU A 1 84 ? 18.286 45.895 -2.241 1.00 24.60 141 GLU A C 1
ATOM 644 O O . GLU A 1 84 ? 19.073 46.309 -3.012 1.00 21.68 141 GLU A O 1
ATOM 650 N N . ASP A 1 85 ? 18.373 44.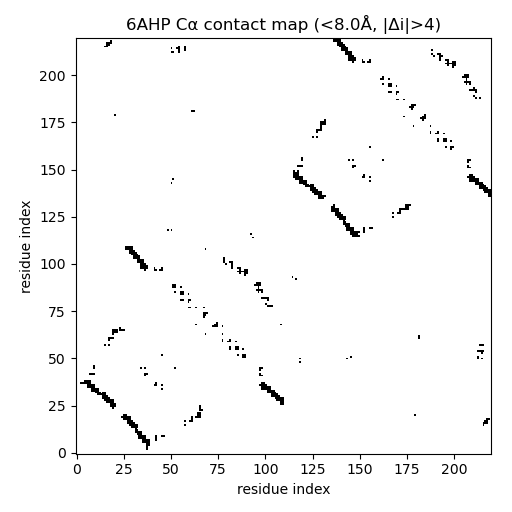683 -1.751 1.00 20.27 142 ASP A N 1
ATOM 651 C CA . ASP A 1 85 ? 19.526 43.843 -2.106 1.00 21.10 142 ASP A CA 1
ATOM 652 C C . ASP A 1 85 ? 19.534 43.526 -3.597 1.00 18.19 142 ASP A C 1
ATOM 653 O O . ASP A 1 85 ? 20.596 43.545 -4.226 1.00 21.87 142 ASP A O 1
ATOM 658 N N . ILE A 1 86 ? 18.351 43.259 -4.189 1.00 16.93 143 ILE A N 1
ATOM 659 C CA . ILE A 1 86 ? 18.274 43.005 -5.637 1.00 19.38 143 ILE A CA 1
ATOM 660 C C . ILE A 1 86 ? 18.697 44.243 -6.419 1.00 19.91 143 ILE A C 1
ATOM 661 O O . ILE A 1 86 ? 19.458 44.167 -7.390 1.00 23.39 143 ILE A O 1
ATOM 666 N N . LYS A 1 87 ? 18.173 45.399 -6.034 1.00 19.62 144 LYS A N 1
ATOM 667 C CA . LYS A 1 87 ? 18.514 46.609 -6.761 1.00 24.89 144 LYS A CA 1
ATOM 668 C C . LYS A 1 87 ? 20.016 46.872 -6.685 1.00 25.55 144 LYS A C 1
ATOM 669 O O . LYS A 1 87 ? 20.650 47.192 -7.701 1.00 24.59 144 LYS A O 1
ATOM 675 N N . ALA A 1 88 ? 20.612 46.647 -5.503 1.00 22.10 145 ALA A N 1
ATOM 676 C CA . ALA A 1 88 ? 22.050 46.852 -5.336 1.00 24.63 145 ALA A CA 1
ATOM 677 C C . ALA A 1 88 ? 22.855 45.871 -6.188 1.00 25.08 145 ALA A C 1
ATOM 678 O O . ALA A 1 88 ? 23.809 46.275 -6.861 1.00 24.08 145 ALA A O 1
ATOM 680 N N . ALA A 1 89 ? 22.447 44.587 -6.221 1.00 21.78 146 ALA A N 1
ATOM 681 C CA . ALA A 1 89 ? 23.086 43.604 -7.109 1.00 23.90 146 ALA A CA 1
ATOM 682 C C . ALA A 1 89 ? 22.988 43.995 -8.585 1.00 27.68 146 ALA A C 1
ATOM 683 O O . ALA A 1 89 ? 23.953 43.843 -9.349 1.00 26.50 146 ALA A O 1
ATOM 685 N N . LEU A 1 90 ? 21.828 44.441 -9.024 1.00 25.09 147 LEU A N 1
ATOM 686 C CA . LEU A 1 90 ? 21.709 44.770 -10.443 1.00 25.41 147 LEU A CA 1
ATOM 687 C C . LEU A 1 90 ? 22.392 46.098 -10.766 1.00 28.70 147 LEU A C 1
ATOM 688 O O . LEU A 1 90 ? 22.946 46.255 -11.862 1.00 28.49 147 LEU A O 1
ATOM 693 N N . ASN A 1 91 ? 22.331 47.067 -9.842 1.00 27.29 148 ASN A N 1
ATOM 694 C CA . ASN A 1 91 ? 23.105 48.303 -10.003 1.00 34.76 148 ASN A CA 1
ATOM 695 C C . ASN A 1 91 ? 24.585 47.992 -10.162 1.00 37.13 148 ASN A C 1
ATOM 696 O O . ASN A 1 91 ? 25.254 48.539 -11.046 1.00 35.62 148 ASN A O 1
ATOM 701 N N . ALA A 1 92 ? 25.101 47.069 -9.351 1.00 29.49 149 ALA A N 1
ATOM 702 C CA . ALA A 1 92 ? 26.497 46.692 -9.484 1.00 40.50 149 ALA A CA 1
ATOM 703 C C . ALA A 1 92 ? 26.751 45.967 -10.794 1.00 41.11 149 ALA A C 1
ATOM 704 O O . ALA A 1 92 ? 27.838 46.090 -11.371 1.00 39.94 149 ALA A O 1
ATOM 706 N N . ALA A 1 93 ? 25.764 45.230 -11.297 1.00 34.67 150 ALA A N 1
ATOM 707 C CA . ALA A 1 93 ? 26.045 44.405 -12.462 1.00 33.10 150 ALA A CA 1
ATOM 708 C C . ALA A 1 93 ? 25.803 45.130 -13.787 1.00 36.89 150 ALA A C 1
ATOM 709 O O . ALA A 1 93 ? 26.612 44.997 -14.708 1.00 42.17 150 ALA A O 1
ATOM 711 N N . VAL A 1 94 ? 24.717 45.890 -13.920 1.00 36.26 151 VAL A N 1
ATOM 712 C CA . VAL A 1 94 ? 24.415 46.584 -15.170 1.00 38.64 151 VAL A CA 1
ATOM 713 C C . VAL A 1 94 ? 24.282 48.082 -14.991 1.00 42.21 151 VAL A C 1
ATOM 714 O O . VAL A 1 94 ? 24.127 48.799 -15.992 1.00 46.80 151 VAL A O 1
ATOM 718 N N . GLY A 1 95 ? 24.340 48.573 -13.762 1.00 35.95 152 GLY A N 1
ATOM 719 C CA . GLY A 1 95 ? 24.223 49.988 -13.505 1.00 36.44 152 GLY A CA 1
ATOM 720 C C . GLY A 1 95 ? 22.815 50.532 -13.485 1.00 36.98 152 GLY A C 1
ATOM 721 O O . GLY A 1 95 ? 22.651 51.748 -13.613 1.00 35.86 152 GLY A O 1
ATOM 722 N N . LYS A 1 96 ? 21.807 49.688 -13.345 1.00 34.88 153 LYS A N 1
ATOM 723 C CA . LYS A 1 96 ? 20.432 50.097 -13.111 1.00 33.46 153 LYS A CA 1
ATOM 724 C C . LYS A 1 96 ? 19.758 49.107 -12.158 1.00 28.25 153 LYS A C 1
ATOM 725 O O . LYS A 1 96 ? 20.064 47.985 -12.149 1.00 24.94 153 LYS A O 1
ATOM 731 N N . PRO A 1 97 ? 18.833 49.585 -11.372 1.00 25.92 154 PRO A N 1
ATOM 732 C CA . PRO A 1 97 ? 18.097 48.846 -10.364 1.00 25.71 154 PRO A CA 1
ATOM 733 C C . PRO A 1 97 ? 17.222 47.740 -10.907 1.00 25.75 154 PRO A C 1
ATOM 734 O O . PRO A 1 97 ? 17.022 46.825 -10.218 1.00 22.97 154 PRO A O 1
ATOM 738 N N . VAL A 1 98 ? 16.641 47.971 -12.067 1.00 25.49 155 VAL A N 1
ATOM 739 C CA . VAL A 1 98 ? 15.784 47.091 -12.815 1.00 24.05 155 VAL A CA 1
ATOM 740 C C . VAL A 1 98 ? 14.383 46.917 -12.268 1.00 23.30 155 VAL A C 1
ATOM 741 O O . VAL A 1 98 ? 13.472 47.166 -12.930 1.00 24.88 155 VAL A O 1
ATOM 745 N N . ILE A 1 99 ? 14.243 46.486 -11.061 1.00 18.96 156 ILE A N 1
ATOM 746 C CA . ILE A 1 99 ? 12.952 46.266 -10.509 1.00 22.24 156 ILE A CA 1
ATOM 747 C C . ILE A 1 99 ? 12.397 47.400 -9.702 1.00 25.43 156 ILE A C 1
ATOM 748 O O . ILE A 1 99 ? 13.097 48.231 -9.301 1.00 22.43 156 ILE A O 1
ATOM 753 N N . GLU A 1 100 ? 11.103 47.416 -9.548 1.00 22.73 157 GLU A N 1
ATOM 754 C CA . GLU A 1 100 ? 10.362 48.249 -8.617 1.00 24.75 157 GLU A CA 1
ATOM 755 C C . GLU A 1 100 ? 10.480 47.740 -7.186 1.00 25.64 157 GLU A C 1
ATOM 756 O O . GLU A 1 100 ? 10.768 48.516 -6.274 1.00 24.88 157 GLU A O 1
ATOM 762 N N . LYS A 1 101 ? 10.041 46.488 -7.037 1.00 24.44 158 LYS A N 1
ATOM 763 C CA . LYS A 1 101 ? 10.017 45.850 -5.729 1.00 24.69 158 LYS A CA 1
ATOM 764 C C . LYS A 1 101 ? 9.742 44.376 -5.958 1.00 24.40 158 LYS A C 1
ATOM 765 O O . LYS A 1 101 ? 9.270 43.980 -7.026 1.00 21.88 158 LYS A O 1
ATOM 771 N N . VAL A 1 102 ? 10.075 43.552 -4.957 1.00 23.44 159 VAL A N 1
ATOM 772 C CA . VAL A 1 102 ? 9.693 42.148 -5.014 1.00 24.81 159 VAL A CA 1
ATOM 773 C C . VAL A 1 102 ? 8.422 41.995 -4.180 1.00 24.43 159 VAL A C 1
ATOM 774 O O . VAL A 1 102 ? 8.185 42.721 -3.214 1.00 23.88 159 VAL A O 1
ATOM 778 N N . LEU A 1 103 ? 7.591 41.059 -4.593 1.00 25.02 160 LEU A N 1
ATOM 779 C CA . LEU A 1 103 ? 6.289 40.775 -4.006 1.00 30.12 160 LEU A CA 1
ATOM 780 C C . LEU A 1 103 ? 6.348 39.371 -3.423 1.00 31.46 160 LEU A C 1
ATOM 781 O O . LEU A 1 103 ? 6.846 38.456 -4.083 1.00 28.83 160 LEU A O 1
ATOM 786 N N . PHE A 1 104 ? 5.872 39.217 -2.182 1.00 29.30 161 PHE A N 1
ATOM 787 C CA . PHE A 1 104 ? 5.707 37.912 -1.551 1.00 31.53 161 PHE A CA 1
ATOM 788 C C . PHE A 1 104 ? 4.214 37.571 -1.617 1.00 32.10 161 PHE A C 1
ATOM 789 O O . PHE A 1 104 ? 3.387 38.238 -0.983 1.00 29.36 161 PHE A O 1
ATOM 797 N N . THR A 1 105 ? 3.897 36.551 -2.371 1.00 29.67 162 THR A N 1
ATOM 798 C CA . THR A 1 105 ? 2.559 36.041 -2.527 1.00 39.71 162 THR A CA 1
ATOM 799 C C . THR A 1 105 ? 2.221 34.938 -1.522 1.00 43.19 162 THR A C 1
ATOM 800 O O . THR A 1 105 ? 1.115 34.822 -1.202 1.00 43.03 162 THR A O 1
ATOM 804 N N . ASP A 1 106 ? 3.235 34.181 -1.034 1.00 39.19 163 ASP A N 1
ATOM 805 C CA . ASP A 1 106 ? 3.094 33.196 0.027 1.00 40.78 163 ASP A CA 1
ATOM 806 C C . ASP A 1 106 ? 4.241 33.371 1.007 1.00 48.98 163 ASP A C 1
ATOM 807 O O . ASP A 1 106 ? 5.348 33.578 0.607 1.00 45.12 163 ASP A O 1
ATOM 812 N N . PHE A 1 107 ? 3.920 33.300 2.271 1.00 46.78 164 PHE A N 1
ATOM 813 C CA . PHE A 1 107 ? 4.898 33.441 3.316 1.00 50.64 164 PHE A CA 1
ATOM 814 C C . PHE A 1 107 ? 4.505 32.572 4.472 1.00 55.54 164 PHE A C 1
ATOM 815 O O . PHE A 1 107 ? 3.617 32.903 5.198 1.00 57.74 164 PHE A O 1
ATOM 823 N N . VAL A 1 108 ? 5.186 31.475 4.683 1.00 54.52 165 VAL A N 1
ATOM 824 C CA . VAL A 1 108 ? 4.814 30.592 5.748 1.00 56.02 165 VAL A CA 1
ATOM 825 C C . VAL A 1 108 ? 5.945 29.996 6.555 1.00 59.21 165 VAL A C 1
ATOM 826 O O . VAL A 1 108 ? 6.919 29.580 6.022 1.00 58.69 165 VAL A O 1
ATOM 830 N N . ILE A 1 109 ? 5.811 29.954 7.852 1.00 59.67 166 ILE A N 1
ATOM 831 C CA . ILE A 1 109 ? 6.850 29.382 8.647 1.00 65.98 166 ILE A CA 1
ATOM 832 C C . ILE A 1 109 ? 6.320 28.088 9.135 1.00 67.39 166 ILE A C 1
ATOM 833 O O . ILE A 1 109 ? 5.469 28.053 9.965 1.00 70.97 166 ILE A O 1
ATOM 838 N N . GLN A 1 110 ? 6.895 27.025 8.632 1.00 70.26 167 GLN A N 1
ATOM 839 C CA . GLN A 1 110 ? 6.490 25.689 8.948 1.00 74.15 167 GLN A CA 1
ATOM 840 C C . GLN A 1 110 ? 7.766 25.010 9.226 1.00 77.53 167 GLN A C 1
ATOM 841 O O . GLN A 1 110 ? 8.081 24.554 10.299 1.00 78.27 167 GLN A O 1
ATOM 848 N N . ALA B 1 1 ? 24.932 49.733 -23.180 1.00 55.24 58 ALA B N 1
ATOM 849 C CA . ALA B 1 1 ? 23.878 50.658 -22.775 1.00 66.76 58 ALA B CA 1
ATOM 850 C C . ALA B 1 1 ? 22.586 49.879 -22.566 1.00 69.60 58 ALA B C 1
ATOM 851 O O . ALA B 1 1 ? 22.189 49.614 -21.429 1.00 72.66 58 ALA B O 1
ATOM 853 N N . SER B 1 2 ? 22.007 49.458 -23.681 1.00 67.48 59 SER B N 1
ATOM 854 C CA . SER B 1 2 ? 20.810 48.642 -23.724 1.00 66.97 59 SER B CA 1
ATOM 855 C C . SER B 1 2 ? 21.140 47.223 -24.047 1.00 68.37 59 SER B C 1
ATOM 856 O O . SER B 1 2 ? 20.682 46.308 -23.409 1.00 72.95 59 SER B O 1
ATOM 859 N N . ASP B 1 3 ? 21.936 47.066 -25.094 1.00 68.09 60 ASP B N 1
ATOM 860 C CA . ASP B 1 3 ? 22.338 45.782 -25.622 1.00 61.53 60 ASP B CA 1
ATOM 861 C C . ASP B 1 3 ? 23.752 45.347 -25.261 1.00 61.38 60 ASP B C 1
ATOM 862 O O . ASP B 1 3 ? 24.127 44.252 -25.554 1.00 64.30 60 ASP B O 1
ATOM 867 N N . ALA B 1 4 ? 24.469 46.148 -24.494 1.00 60.22 61 ALA B N 1
ATOM 868 C CA . ALA B 1 4 ? 25.842 45.894 -24.192 1.00 45.00 61 ALA B CA 1
ATOM 869 C C . ALA B 1 4 ? 26.346 45.436 -22.827 1.00 48.99 61 ALA B C 1
ATOM 870 O O . ALA B 1 4 ? 27.363 45.924 -22.406 1.00 46.36 61 ALA B O 1
ATOM 872 N N . SER B 1 5 ? 25.630 44.629 -22.064 1.00 49.61 62 SER B N 1
ATOM 873 C CA . SER B 1 5 ? 26.287 44.100 -20.856 1.00 42.74 62 SER B CA 1
ATOM 874 C C . SER B 1 5 ? 27.012 42.809 -21.136 1.00 32.14 62 SER B C 1
ATOM 875 O O . SER B 1 5 ? 26.484 41.951 -21.723 1.00 34.49 62 SER B O 1
ATOM 878 N N . PRO B 1 6 ? 28.256 42.729 -20.721 1.00 33.02 63 PRO B N 1
ATOM 879 C CA . PRO B 1 6 ? 28.981 41.471 -20.928 1.00 34.54 63 PRO B CA 1
ATOM 880 C C . PRO B 1 6 ? 28.571 40.370 -19.972 1.00 31.18 63 PRO B C 1
ATOM 881 O O . PRO B 1 6 ? 29.088 39.263 -20.118 1.00 33.06 63 PRO B O 1
ATOM 885 N N . ILE B 1 7 ? 27.646 40.606 -19.028 1.00 30.68 64 ILE B N 1
ATOM 886 C CA . ILE B 1 7 ? 27.340 39.585 -18.020 1.00 27.47 64 ILE B CA 1
ATOM 887 C C . ILE B 1 7 ? 26.555 38.445 -18.638 1.00 26.42 64 ILE B C 1
ATOM 888 O O . ILE B 1 7 ? 25.653 38.659 -19.455 1.00 27.70 64 ILE B O 1
ATOM 893 N N . ALA B 1 8 ? 26.924 37.216 -18.271 1.00 25.58 65 ALA B N 1
ATOM 894 C CA . ALA B 1 8 ? 26.189 36.017 -18.652 1.00 23.63 65 ALA B CA 1
ATOM 895 C C . ALA B 1 8 ? 26.176 35.037 -17.484 1.00 22.65 65 ALA B C 1
ATOM 896 O O . ALA B 1 8 ? 27.013 35.099 -16.584 1.00 21.62 65 ALA B O 1
ATOM 898 N N . TYR B 1 9 ? 25.253 34.088 -17.542 1.00 23.57 66 TYR B N 1
ATOM 899 C CA . TYR B 1 9 ? 25.087 33.074 -16.505 1.00 24.42 66 TYR B CA 1
ATOM 900 C C . TYR B 1 9 ? 25.291 31.691 -17.130 1.00 26.13 66 TYR B C 1
ATOM 901 O O . TYR B 1 9 ? 24.725 31.408 -18.182 1.00 24.20 66 TYR B O 1
ATOM 910 N N . VAL B 1 10 ? 26.128 30.855 -16.508 1.00 26.14 67 VAL B N 1
ATOM 911 C CA . VAL B 1 10 ? 26.379 29.488 -16.962 1.00 20.95 67 VAL B CA 1
ATOM 912 C C . VAL B 1 10 ? 25.731 28.575 -15.938 1.00 25.77 67 VAL B C 1
ATOM 913 O O . VAL B 1 10 ? 26.166 28.508 -14.782 1.00 26.92 67 VAL B O 1
ATOM 917 N N . ASN B 1 11 ? 24.673 27.898 -16.344 1.00 25.94 68 ASN B N 1
ATOM 918 C CA . ASN B 1 11 ? 23.991 27.009 -15.424 1.00 31.63 68 ASN B CA 1
ATOM 919 C C . ASN B 1 11 ? 24.898 25.839 -15.038 1.00 35.66 68 ASN B C 1
ATOM 920 O O . ASN B 1 11 ? 25.660 25.317 -15.860 1.00 31.82 68 ASN B O 1
ATOM 925 N N . LEU B 1 12 ? 24.879 25.480 -13.764 1.00 29.71 69 LEU B N 1
ATOM 926 C CA . LEU B 1 12 ? 25.378 24.170 -13.390 1.00 35.77 69 LEU B CA 1
ATOM 927 C C . LEU B 1 12 ? 24.168 23.279 -13.081 1.00 40.07 69 LEU B C 1
ATOM 928 O O . LEU B 1 12 ? 23.595 23.376 -11.980 1.00 33.90 69 LEU B O 1
ATOM 933 N N . PRO B 1 13 ? 23.758 22.389 -13.997 1.00 38.67 70 PRO B N 1
ATOM 934 C CA . PRO B 1 13 ? 22.410 21.782 -13.885 1.00 42.30 70 PRO B CA 1
ATOM 935 C C . PRO B 1 13 ? 22.210 20.873 -12.670 1.00 45.35 70 PRO B C 1
ATOM 936 O O . PRO B 1 13 ? 21.128 20.870 -12.058 1.00 43.46 70 PRO B O 1
ATOM 940 N N . GLN B 1 14 ? 23.215 20.092 -12.299 1.00 43.65 71 GLN B N 1
ATOM 941 C CA . GLN B 1 14 ? 23.057 19.124 -11.227 1.00 47.61 71 GLN B CA 1
ATOM 942 C C . GLN B 1 14 ? 23.364 19.767 -9.881 1.00 43.13 71 GLN B C 1
ATOM 943 O O . GLN B 1 14 ? 24.435 20.352 -9.699 1.00 42.44 71 GLN B O 1
ATOM 949 N N . ALA B 1 15 ? 22.431 19.645 -8.941 1.00 45.12 72 ALA B N 1
ATOM 950 C CA . ALA B 1 15 ? 22.662 20.128 -7.585 1.00 45.77 72 ALA B CA 1
ATOM 951 C C . ALA B 1 15 ? 23.840 19.404 -6.938 1.00 47.05 72 ALA B C 1
ATOM 952 O O . ALA B 1 15 ? 24.111 18.236 -7.223 1.00 46.27 72 ALA B O 1
ATOM 954 N N . PHE B 1 16 ? 24.549 20.110 -6.058 1.00 44.96 73 PHE B N 1
ATOM 955 C CA . PHE B 1 16 ? 25.605 19.510 -5.249 1.00 44.85 73 PHE B CA 1
ATOM 956 C C . PHE B 1 16 ? 25.008 18.941 -3.978 1.00 54.47 73 PHE B C 1
ATOM 957 O O . PHE B 1 16 ? 24.298 19.641 -3.247 1.00 54.21 73 PHE B O 1
ATOM 965 N N . VAL B 1 17 ? 25.284 17.665 -3.733 1.00 54.19 74 VAL B N 1
ATOM 966 C CA . VAL B 1 17 ? 24.854 17.006 -2.510 1.00 56.15 74 VAL B CA 1
ATOM 967 C C . VAL B 1 17 ? 26.095 16.435 -1.846 1.00 57.20 74 VAL B C 1
ATOM 968 O O . VAL B 1 17 ? 26.874 15.726 -2.495 1.00 54.80 74 VAL B O 1
ATOM 972 N N . PHE B 1 18 ? 26.266 16.758 -0.566 1.00 48.98 75 PHE B N 1
ATOM 973 C CA . PHE B 1 18 ? 27.452 16.330 0.158 1.00 55.24 75 PHE B CA 1
ATOM 974 C C . PHE B 1 18 ? 27.116 16.155 1.631 1.00 57.12 75 PHE B C 1
ATOM 975 O O . PHE B 1 18 ? 26.126 16.697 2.129 1.00 54.81 75 PHE B O 1
ATOM 983 N N . ASN B 1 19 ? 28.008 15.482 2.336 1.00 55.60 76 ASN B N 1
ATOM 984 C CA . ASN B 1 19 ? 27.830 15.252 3.738 1.00 60.76 76 ASN B CA 1
ATOM 985 C C . ASN B 1 19 ? 28.622 16.192 4.567 1.00 64.71 76 ASN B C 1
ATOM 986 O O . ASN B 1 19 ? 29.795 16.328 4.392 1.00 66.83 76 ASN B O 1
ATOM 991 N N . VAL B 1 20 ? 27.973 16.840 5.484 1.00 63.36 77 VAL B N 1
ATOM 992 C CA . VAL B 1 20 ? 28.648 17.653 6.485 1.00 68.86 77 VAL B CA 1
ATOM 993 C C . VAL B 1 20 ? 28.535 16.911 7.812 1.00 78.64 77 VAL B C 1
ATOM 994 O O . VAL B 1 20 ? 27.453 16.422 8.169 1.00 78.13 77 VAL B O 1
ATOM 998 N N . THR B 1 21 ? 29.658 16.766 8.513 1.00 80.59 78 THR B N 1
ATOM 999 C CA . THR B 1 21 ? 29.672 16.033 9.771 1.00 84.51 78 THR B CA 1
ATOM 1000 C C . THR B 1 21 ? 29.717 17.011 10.940 1.00 82.57 78 THR B C 1
ATOM 1001 O O . THR B 1 21 ? 30.371 18.056 10.870 1.00 82.86 78 THR B O 1
ATOM 1005 N N . GLY B 1 22 ? 28.971 16.681 11.994 1.00 85.98 79 GLY B N 1
ATOM 1006 C CA . GLY B 1 22 ? 28.904 17.498 13.188 1.00 85.16 79 GLY B CA 1
ATOM 1007 C C . GLY B 1 22 ? 28.896 16.629 14.430 1.00 86.96 79 GLY B C 1
ATOM 1008 O O . GLY B 1 22 ? 28.928 15.398 14.348 1.00 86.58 79 GLY B O 1
ATOM 1009 N N . ASP B 1 23 ? 28.830 17.297 15.588 1.00 85.06 80 ASP B N 1
ATOM 1010 C CA . ASP B 1 23 ? 28.999 16.600 16.865 1.00 84.11 80 ASP B CA 1
ATOM 1011 C C . ASP B 1 23 ? 27.881 15.591 17.126 1.00 84.05 80 ASP B C 1
ATOM 1012 O O . ASP B 1 23 ? 28.125 14.552 17.751 1.00 85.13 80 ASP B O 1
ATOM 1017 N N . SER B 1 24 ? 26.664 15.861 16.647 1.00 85.57 81 SER B N 1
ATOM 1018 C CA . SER B 1 24 ? 25.572 14.901 16.739 1.00 88.33 81 SER B CA 1
ATOM 1019 C C . SER B 1 24 ? 25.083 14.387 15.391 1.00 87.99 81 SER B C 1
ATOM 1020 O O . SER B 1 24 ? 24.438 13.333 15.352 1.00 86.44 81 SER B O 1
ATOM 1023 N N . ARG B 1 25 ? 25.391 15.096 14.316 1.00 88.35 82 ARG B N 1
ATOM 1024 C CA . ARG B 1 25 ? 24.743 14.647 13.072 1.00 88.90 82 ARG B CA 1
ATOM 1025 C C . ARG B 1 25 ? 25.594 14.781 11.826 1.00 85.61 82 ARG B C 1
ATOM 1026 O O . ARG B 1 25 ? 26.204 15.812 11.651 1.00 83.73 82 ARG B O 1
ATOM 1034 N N . ASP B 1 26 ? 25.662 13.679 11.082 1.00 86.75 83 ASP B N 1
ATOM 1035 C CA . ASP B 1 26 ? 26.087 13.725 9.665 1.00 85.54 83 ASP B CA 1
ATOM 1036 C C . ASP B 1 26 ? 24.809 14.244 8.987 1.00 82.59 83 ASP B C 1
ATOM 1037 O O . ASP B 1 26 ? 23.730 13.768 9.322 1.00 81.32 83 ASP B O 1
ATOM 1042 N N . ARG B 1 27 ? 24.913 15.240 8.126 1.00 79.32 84 ARG B N 1
ATOM 1043 C CA . ARG B 1 27 ? 23.697 15.759 7.465 1.00 77.76 84 ARG B CA 1
ATOM 1044 C C . ARG B 1 27 ? 23.953 15.825 5.961 1.00 72.52 84 ARG B C 1
ATOM 1045 O O . ARG B 1 27 ? 25.093 15.803 5.560 1.00 72.71 84 ARG B O 1
ATOM 1053 N N . LEU B 1 28 ? 22.912 15.858 5.156 1.00 70.58 85 LEU B N 1
ATOM 1054 C CA . LEU B 1 28 ? 23.171 16.008 3.715 1.00 66.78 85 LEU B CA 1
ATOM 1055 C C . LEU B 1 28 ? 22.833 17.448 3.365 1.00 63.86 85 LEU B C 1
ATOM 1056 O O . LEU B 1 28 ? 21.879 17.977 3.906 1.00 65.80 85 LEU B O 1
ATOM 1061 N N . VAL B 1 29 ? 23.663 18.072 2.558 1.00 60.20 86 VAL B N 1
ATOM 1062 C CA . VAL B 1 29 ? 23.338 19.442 2.110 1.00 57.43 86 VAL B CA 1
ATOM 1063 C C . VAL B 1 29 ? 23.126 19.379 0.602 1.00 57.90 86 VAL B C 1
ATOM 1064 O O . VAL B 1 29 ? 23.846 18.638 -0.044 1.00 56.11 86 VAL B O 1
ATOM 1068 N N . GLN B 1 30 ? 22.114 20.078 0.110 1.00 53.96 87 GLN B N 1
ATOM 1069 C CA . GLN B 1 30 ? 21.887 20.224 -1.325 1.00 59.41 87 GLN B CA 1
ATOM 1070 C C . GLN B 1 30 ? 22.025 21.700 -1.682 1.00 51.97 87 GLN B C 1
ATOM 1071 O O . GLN B 1 30 ? 21.466 22.559 -0.993 1.00 48.22 87 GLN B O 1
ATOM 1077 N N . ILE B 1 31 ? 22.781 21.981 -2.746 1.00 50.64 88 ILE B N 1
ATOM 1078 C CA . ILE B 1 31 ? 23.074 23.348 -3.181 1.00 44.75 88 ILE B CA 1
ATOM 1079 C C . ILE B 1 31 ? 22.973 23.389 -4.703 1.00 44.69 88 ILE B C 1
ATOM 1080 O O . ILE B 1 31 ? 23.703 22.665 -5.390 1.00 46.50 88 ILE B O 1
ATOM 1085 N N . LYS B 1 32 ? 22.058 24.209 -5.230 1.00 39.03 89 LYS B N 1
ATOM 1086 C CA . LYS B 1 32 ? 21.979 24.481 -6.657 1.00 32.93 89 LYS B CA 1
ATOM 1087 C C . LYS B 1 32 ? 22.770 25.751 -6.977 1.00 38.89 89 LYS B C 1
ATOM 1088 O O . LYS B 1 32 ? 22.556 26.796 -6.349 1.00 33.43 89 LYS B O 1
ATOM 1094 N N . ALA B 1 33 ? 23.677 25.670 -7.950 1.00 33.32 90 ALA B N 1
ATOM 1095 C CA . ALA B 1 33 ? 24.553 26.793 -8.250 1.00 33.18 90 ALA B CA 1
ATOM 1096 C C . ALA B 1 33 ? 24.507 27.162 -9.728 1.00 31.76 90 ALA B C 1
ATOM 1097 O O . ALA B 1 33 ? 24.135 26.360 -10.583 1.00 31.31 90 ALA B O 1
ATOM 1099 N N . GLN B 1 34 ? 24.890 28.410 -10.010 1.00 29.73 91 GLN B N 1
ATOM 1100 C CA . GLN B 1 34 ? 25.139 28.903 -11.361 1.00 24.66 91 GLN B CA 1
ATOM 1101 C C . GLN B 1 34 ? 26.404 29.746 -11.302 1.00 26.28 91 GLN B C 1
ATOM 1102 O O . GLN B 1 34 ? 26.862 30.143 -10.224 1.00 25.14 91 GLN B O 1
ATOM 1108 N N . LEU B 1 35 ? 27.004 29.978 -12.465 1.00 23.75 92 LEU B N 1
ATOM 1109 C CA . LEU B 1 35 ? 28.211 30.789 -12.551 1.00 23.35 92 LEU B CA 1
ATOM 1110 C C . LEU B 1 35 ? 27.898 32.106 -13.251 1.00 22.21 92 LEU B C 1
ATOM 1111 O O . LEU B 1 35 ? 27.288 32.122 -14.323 1.00 23.80 92 LEU B O 1
ATOM 1116 N N . MET B 1 36 ? 28.345 33.198 -12.659 1.00 20.15 93 MET B N 1
ATOM 1117 C CA . MET B 1 36 ? 28.248 34.517 -13.263 1.00 23.47 93 MET B CA 1
ATOM 1118 C C . MET B 1 36 ? 29.570 34.853 -13.935 1.00 19.56 93 MET B C 1
ATOM 1119 O O . MET B 1 36 ? 30.615 34.824 -13.286 1.00 21.66 93 MET B O 1
ATOM 1124 N N . VAL B 1 37 ? 29.524 35.198 -15.223 1.00 20.91 94 VAL B N 1
ATOM 1125 C C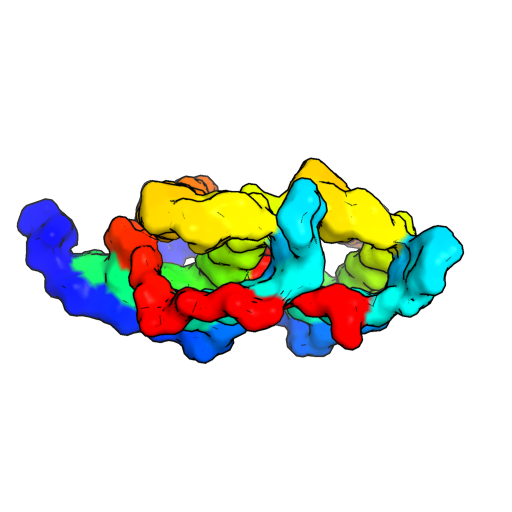A . VAL B 1 37 ? 30.741 35.512 -15.957 1.0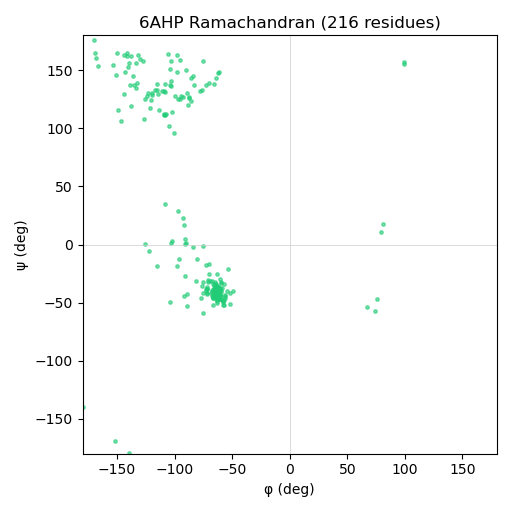0 24.18 94 VAL B CA 1
ATOM 1126 C C . VAL B 1 37 ? 30.515 36.794 -16.753 1.00 23.71 94 VAL B C 1
ATOM 1127 O O . VAL B 1 37 ? 29.384 37.131 -17.098 1.00 22.60 94 VAL B O 1
ATOM 1131 N N . ARG B 1 38 ? 31.630 37.491 -17.068 1.00 25.81 95 ARG B N 1
ATOM 1132 C CA . ARG B 1 38 ? 31.665 38.682 -17.914 1.00 23.62 95 ARG B CA 1
ATOM 1133 C C . ARG B 1 38 ? 32.324 38.345 -19.247 1.00 22.65 95 ARG B C 1
ATOM 1134 O O . ARG B 1 38 ? 33.527 38.097 -19.290 1.00 24.49 95 ARG B O 1
ATOM 1142 N N . GLY B 1 39 ? 31.552 38.366 -20.326 1.00 22.21 96 GLY B N 1
ATOM 1143 C CA . GLY B 1 39 ? 32.067 38.297 -21.673 1.00 21.44 96 GLY B CA 1
ATOM 1144 C C . GLY B 1 39 ? 31.972 36.897 -22.277 1.00 23.32 96 GLY B C 1
ATOM 1145 O O . GLY B 1 39 ? 32.007 35.874 -21.582 1.00 20.79 96 GLY B O 1
ATOM 1146 N N . ALA B 1 40 ? 31.928 36.865 -23.611 1.00 22.96 97 ALA B N 1
ATOM 1147 C CA . ALA B 1 40 ? 31.796 35.602 -24.340 1.00 26.14 97 ALA B CA 1
ATOM 1148 C C . ALA B 1 40 ? 33.015 34.681 -24.154 1.00 24.34 97 ALA B C 1
ATOM 1149 O O . ALA B 1 40 ? 32.845 33.460 -24.086 1.00 24.34 97 ALA B O 1
ATOM 1151 N N . GLU B 1 41 ? 34.239 35.234 -24.074 1.00 23.19 98 GLU B N 1
ATOM 1152 C CA . GLU B 1 41 ? 35.415 34.378 -23.883 1.00 26.07 98 GLU B CA 1
ATOM 1153 C C . GLU B 1 41 ? 35.391 33.688 -22.520 1.00 26.01 98 GLU B C 1
ATOM 1154 O O . GLU B 1 41 ? 35.646 32.485 -22.420 1.00 25.82 98 GLU B O 1
ATOM 1160 N N . ASN B 1 42 ? 35.054 34.409 -21.444 1.00 23.19 99 ASN B N 1
ATOM 1161 C CA . ASN B 1 42 ? 34.946 33.766 -20.133 1.00 22.77 99 ASN B CA 1
ATOM 1162 C C . ASN B 1 42 ? 33.786 32.787 -20.083 1.00 22.15 99 ASN B C 1
ATOM 1163 O O . ASN B 1 42 ? 33.896 31.733 -19.442 1.00 24.98 99 ASN B O 1
ATOM 1168 N N . GLU B 1 43 ? 32.687 33.072 -20.775 1.00 20.31 100 GLU B N 1
ATOM 1169 C CA . GLU B 1 43 ? 31.594 32.105 -20.767 1.00 24.46 100 GLU B CA 1
ATOM 1170 C C . GLU B 1 43 ? 32.041 30.799 -21.407 1.00 24.82 100 GLU B C 1
ATOM 1171 O O . GLU B 1 43 ? 31.780 29.712 -20.878 1.00 23.94 100 GLU B O 1
ATOM 1177 N N . GLU B 1 44 ? 32.706 30.890 -22.561 1.00 22.17 101 GLU B N 1
ATOM 1178 C CA . GLU B 1 44 ? 33.129 29.673 -23.245 1.00 27.68 101 GLU B CA 1
ATOM 1179 C C . GLU B 1 44 ? 34.101 28.882 -22.378 1.00 25.14 101 GLU B C 1
ATOM 1180 O O . GLU B 1 44 ? 33.977 27.659 -22.258 1.00 23.54 101 GLU B O 1
ATOM 1186 N N . LEU B 1 45 ? 35.052 29.574 -21.729 1.00 25.09 102 LEU B N 1
ATOM 1187 C CA . LEU B 1 45 ? 35.961 28.894 -20.809 1.00 24.09 102 LEU B CA 1
ATOM 1188 C C . LEU B 1 45 ? 35.217 28.238 -19.658 1.00 28.32 102 LEU B C 1
ATOM 1189 O O . LEU B 1 45 ? 35.607 27.154 -19.208 1.00 25.80 102 LEU B O 1
ATOM 1194 N N . ALA B 1 46 ? 34.158 28.884 -19.146 1.00 22.51 103 ALA B N 1
ATOM 1195 C CA . ALA B 1 46 ? 33.492 28.336 -17.975 1.00 22.33 103 ALA B CA 1
ATOM 1196 C C . ALA B 1 46 ? 32.695 27.098 -18.348 1.00 24.72 103 ALA B C 1
ATOM 1197 O O . ALA B 1 46 ? 32.638 26.144 -17.567 1.00 22.70 103 ALA B O 1
ATOM 1199 N N . ARG B 1 47 ? 32.058 27.102 -19.527 1.00 20.96 104 ARG B N 1
ATOM 1200 C CA . ARG B 1 47 ? 31.384 25.901 -20.007 1.00 26.55 104 ARG B CA 1
ATOM 1201 C C . ARG B 1 47 ? 32.386 24.774 -20.263 1.00 28.62 104 ARG B C 1
ATOM 1202 O O . ARG B 1 47 ? 32.139 23.614 -19.905 1.00 28.08 104 ARG B O 1
ATOM 1210 N N . TYR B 1 48 ? 33.524 25.105 -20.884 1.00 25.42 105 TYR B N 1
ATOM 1211 C CA . TYR B 1 48 ? 34.512 24.081 -21.243 1.00 28.60 105 TYR B CA 1
ATOM 1212 C C . TYR B 1 48 ? 35.132 23.432 -20.001 1.00 26.83 105 TYR B C 1
ATOM 1213 O O . TYR B 1 48 ? 35.267 22.207 -19.932 1.00 29.99 105 TYR B O 1
ATOM 1222 N N . HIS B 1 49 ? 35.497 24.229 -19.005 1.00 23.77 106 HIS B N 1
ATOM 1223 C CA . HIS B 1 49 ? 36.168 23.741 -17.812 1.00 24.70 106 HIS B CA 1
ATOM 1224 C C . HIS B 1 49 ? 35.219 23.395 -16.672 1.00 23.21 106 HIS B C 1
ATOM 1225 O O . HIS B 1 49 ? 35.658 23.311 -15.520 1.00 25.63 106 HIS B O 1
ATOM 1232 N N . SER B 1 50 ? 33.974 23.126 -16.958 1.00 22.34 107 SER B N 1
ATOM 1233 C CA . SER B 1 50 ? 33.091 22.905 -15.829 1.00 26.83 107 SER B CA 1
ATOM 1234 C C . SER B 1 50 ? 33.341 21.601 -15.060 1.00 28.68 107 SER B C 1
ATOM 1235 O O . SER B 1 50 ? 33.034 21.575 -13.860 1.00 25.71 107 SER B O 1
ATOM 1238 N N . PRO B 1 51 ? 33.913 20.511 -15.633 1.00 29.07 108 PRO B N 1
ATOM 1239 C CA . PRO B 1 51 ? 34.306 19.395 -14.735 1.00 26.11 108 PRO B CA 1
ATOM 1240 C C . PRO B 1 51 ? 35.242 19.870 -13.647 1.00 23.26 108 PRO B C 1
ATOM 1241 O O . PRO B 1 51 ? 35.048 19.533 -12.474 1.00 26.68 108 PRO B O 1
ATOM 1245 N N . LEU B 1 52 ? 36.248 20.665 -14.022 1.00 22.78 109 LEU B N 1
ATOM 1246 C CA . LEU B 1 52 ? 37.166 21.258 -13.056 1.00 23.50 109 LEU B CA 1
ATOM 1247 C C . LEU B 1 52 ? 36.424 22.155 -12.076 1.00 26.81 109 LEU B C 1
ATOM 1248 O O . LEU B 1 52 ? 36.699 22.132 -10.873 1.00 25.26 109 LEU B O 1
ATOM 1253 N N . ILE B 1 53 ? 35.502 22.982 -12.582 1.00 25.44 110 ILE B N 1
ATOM 1254 C CA . ILE B 1 53 ? 34.790 23.908 -11.702 1.00 23.63 110 ILE B CA 1
ATOM 1255 C C . ILE B 1 53 ? 33.902 23.126 -10.732 1.00 20.98 110 ILE B C 1
ATOM 1256 O O . ILE B 1 53 ? 33.888 23.388 -9.528 1.00 24.96 110 ILE B O 1
ATOM 1261 N N . GLU B 1 54 ? 33.188 22.123 -11.225 1.00 26.01 111 GLU B N 1
ATOM 1262 C CA . GLU B 1 54 ? 32.354 21.312 -10.336 1.00 26.36 111 GLU B CA 1
ATOM 1263 C C . GLU B 1 54 ? 33.178 20.650 -9.226 1.00 31.87 111 GLU B C 1
ATOM 1264 O O . GLU B 1 54 ? 32.718 20.533 -8.080 1.00 29.39 111 GLU B O 1
ATOM 1270 N N . SER B 1 55 ? 34.401 20.210 -9.547 1.00 27.83 112 SER B N 1
ATOM 1271 C CA . SER B 1 55 ? 35.215 19.525 -8.550 1.00 28.87 112 SER B CA 1
ATOM 1272 C C . SER B 1 55 ? 35.786 20.504 -7.539 1.00 28.73 112 SER B C 1
ATOM 1273 O O . SER B 1 55 ? 35.939 20.164 -6.358 1.00 30.13 112 SER B O 1
ATOM 1276 N N . SER B 1 56 ? 36.075 21.726 -7.964 1.00 26.61 113 SER B N 1
ATOM 1277 C CA . SER B 1 56 ? 36.449 22.768 -7.007 1.00 29.18 113 SER B CA 1
ATOM 1278 C C . SER B 1 56 ? 35.319 23.049 -6.016 1.00 28.86 113 SER B C 1
ATOM 1279 O O . SER B 1 56 ? 35.538 23.156 -4.803 1.00 25.84 113 SER B O 1
ATOM 1282 N N . LEU B 1 57 ? 34.101 23.204 -6.525 1.00 30.85 114 LEU B N 1
ATOM 1283 C CA . LEU B 1 57 ? 32.969 23.487 -5.653 1.00 28.81 114 LEU B CA 1
ATOM 1284 C C . LEU B 1 57 ? 32.802 22.395 -4.599 1.00 35.61 114 LEU B C 1
ATOM 1285 O O . LEU B 1 57 ? 32.714 22.679 -3.399 1.00 32.83 114 LEU B O 1
ATOM 1290 N N . LEU B 1 58 ? 32.753 21.134 -5.043 1.00 35.53 115 LEU B N 1
ATOM 1291 C CA . LEU B 1 58 ? 32.640 20.000 -4.132 1.00 34.87 115 LEU B CA 1
ATOM 1292 C C . LEU B 1 58 ? 33.696 20.031 -3.021 1.00 39.22 115 LEU B C 1
ATOM 1293 O O . LEU B 1 58 ? 33.384 19.756 -1.858 1.00 35.23 115 LEU B O 1
ATOM 1298 N N . SER B 1 59 ? 34.949 20.378 -3.354 1.00 35.00 11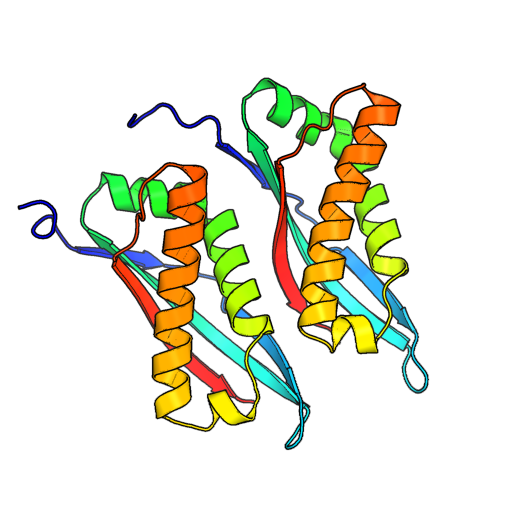6 SER B N 1
ATOM 1299 C CA . SER B 1 59 ? 35.999 20.430 -2.338 1.00 35.69 116 SER B CA 1
ATOM 1300 C C . SER B 1 59 ? 35.756 21.551 -1.332 1.00 41.17 116 SER B C 1
ATOM 1301 O O . SER B 1 59 ? 36.035 21.398 -0.134 1.00 37.21 116 SER B O 1
ATOM 1304 N N . THR B 1 60 ? 35.284 22.701 -1.804 1.00 38.66 117 THR B N 1
ATOM 1305 C CA . THR B 1 60 ? 34.991 23.796 -0.890 1.00 40.62 117 THR B CA 1
ATOM 1306 C C . THR B 1 60 ? 33.869 23.409 0.054 1.00 39.73 117 THR B C 1
ATOM 1307 O O . THR B 1 60 ? 33.972 23.595 1.272 1.00 45.88 117 THR B O 1
ATOM 1311 N N . PHE B 1 61 ? 32.811 22.815 -0.494 1.00 38.59 118 PHE B N 1
ATOM 1312 C CA . PHE B 1 61 ? 31.638 22.473 0.303 1.00 44.31 118 PHE B CA 1
ATOM 1313 C C . PHE B 1 61 ? 31.958 21.397 1.331 1.00 46.06 118 PHE B C 1
ATOM 1314 O O . PHE B 1 61 ? 31.673 21.561 2.522 1.00 47.93 118 PHE B O 1
ATOM 1322 N N . ALA B 1 62 ? 32.545 20.283 0.883 1.00 45.79 119 ALA B N 1
ATOM 1323 C CA . ALA B 1 62 ? 32.871 19.176 1.780 1.00 52.91 119 ALA B CA 1
ATOM 1324 C C . ALA B 1 62 ? 33.710 19.612 2.983 1.00 50.62 119 ALA B C 1
ATOM 1325 O O . ALA B 1 62 ? 33.718 18.922 4.007 1.00 52.04 119 ALA B O 1
ATOM 1327 N N . SER B 1 63 ? 34.402 20.747 2.890 1.00 47.78 120 SER B N 1
ATOM 1328 C CA . SER B 1 63 ? 35.185 21.282 3.996 1.00 47.51 120 SER B CA 1
ATOM 1329 C C . SER B 1 63 ? 34.351 22.110 4.969 1.00 52.23 120 SER B C 1
ATOM 1330 O O . SER B 1 63 ? 34.858 22.504 6.026 1.00 56.62 120 SER B O 1
ATOM 1333 N N . ALA B 1 64 ? 33.096 22.284 4.698 1.00 45.91 121 ALA B N 1
ATOM 1334 C CA . ALA B 1 64 ? 32.302 23.083 5.542 1.00 52.89 121 ALA B CA 1
ATOM 1335 C C . ALA B 1 64 ? 31.763 22.331 6.736 1.00 52.51 121 ALA B C 1
ATOM 1336 O O . ALA B 1 64 ? 31.442 21.206 6.635 1.00 50.09 121 ALA B O 1
ATOM 1338 N N . THR B 1 65 ? 31.660 23.008 7.868 1.00 55.05 122 THR B N 1
ATOM 1339 C CA . THR B 1 65 ? 31.091 22.422 9.064 1.00 53.94 122 THR B CA 1
ATOM 1340 C C . THR B 1 65 ? 29.746 22.917 9.363 1.00 54.18 122 THR B C 1
ATOM 1341 O O . THR B 1 65 ? 29.318 23.925 8.884 1.00 53.24 122 THR B O 1
ATOM 1345 N N . VAL B 1 66 ? 29.103 22.168 10.214 1.00 54.24 123 VAL B N 1
ATOM 1346 C CA . VAL B 1 66 ? 27.701 22.289 10.461 1.00 54.53 123 VAL B CA 1
ATOM 1347 C C . VAL B 1 66 ? 27.331 23.601 11.109 1.00 54.91 123 VAL B C 1
ATOM 1348 O O . VAL B 1 66 ? 26.338 24.182 10.791 1.00 51.83 123 VAL B O 1
ATOM 1352 N N . ASP B 1 67 ? 28.116 24.058 12.042 1.00 48.53 124 ASP B N 1
ATOM 1353 C CA . ASP B 1 67 ? 27.736 25.369 12.551 1.00 58.04 124 ASP B CA 1
ATOM 1354 C C . ASP B 1 67 ? 28.417 26.506 11.797 1.00 52.86 124 ASP B C 1
ATOM 1355 O O . ASP B 1 67 ? 28.157 27.666 12.110 1.00 52.30 124 ASP B O 1
ATOM 1360 N N . GLN B 1 68 ? 29.240 26.206 10.783 1.00 50.92 125 GLN B N 1
ATOM 1361 C CA . GLN B 1 68 ? 29.519 27.206 9.756 1.00 52.03 125 GLN B CA 1
ATOM 1362 C C . GLN B 1 68 ? 28.300 27.422 8.867 1.00 49.33 125 GLN B C 1
ATOM 1363 O O . GLN B 1 68 ? 27.960 28.562 8.528 1.00 49.44 125 GLN B O 1
ATOM 1369 N N . LEU B 1 69 ? 27.632 26.339 8.480 1.00 45.15 126 LEU B N 1
ATOM 1370 C CA . LEU B 1 69 ? 26.424 26.515 7.681 1.00 50.48 126 LEU B CA 1
ATOM 1371 C C . LEU B 1 69 ? 25.249 27.052 8.493 1.00 51.96 126 LEU B C 1
ATOM 1372 O O . LEU B 1 69 ? 24.317 27.613 7.911 1.00 53.69 126 LEU B O 1
ATOM 1377 N N . ARG B 1 70 ? 25.285 26.978 9.820 1.00 50.34 127 ARG B N 1
ATOM 1378 C CA . ARG B 1 70 ? 24.203 27.501 10.644 1.00 52.37 127 ARG B CA 1
ATOM 1379 C C . ARG B 1 70 ? 24.419 28.957 11.035 1.00 53.80 127 ARG B C 1
ATOM 1380 O O . ARG B 1 70 ? 23.596 29.520 11.761 1.00 49.13 127 ARG B O 1
ATOM 1388 N N . SER B 1 71 ? 25.506 29.574 10.582 1.00 51.35 128 SER B N 1
ATOM 1389 C CA . SER B 1 71 ? 25.887 30.903 11.007 1.00 51.43 128 SER B CA 1
ATOM 1390 C C . SER B 1 71 ? 25.794 31.853 9.814 1.00 51.85 128 SER B C 1
ATOM 1391 O O . SER B 1 71 ? 26.304 31.528 8.734 1.00 44.90 128 SER B O 1
ATOM 1394 N N . PRO B 1 72 ? 25.117 32.999 9.953 1.00 52.21 129 PRO B N 1
ATOM 1395 C CA . PRO B 1 72 ? 25.018 33.908 8.800 1.00 46.59 129 PRO B CA 1
ATOM 1396 C C . PRO B 1 72 ? 26.366 34.425 8.324 1.00 41.93 129 PRO B C 1
ATOM 1397 O O . PRO B 1 72 ? 26.566 34.543 7.111 1.00 40.85 129 PRO B O 1
ATOM 1401 N N . THR B 1 73 ? 27.307 34.714 9.229 1.00 41.86 130 THR B N 1
ATOM 1402 C CA . THR B 1 73 ? 28.671 35.000 8.789 1.00 46.37 130 THR B CA 1
ATOM 1403 C C . THR B 1 73 ? 29.299 33.779 8.119 1.00 45.85 130 THR B C 1
ATOM 1404 O O . THR B 1 73 ? 30.063 33.915 7.158 1.00 38.81 130 THR B O 1
ATOM 1408 N N . GLY B 1 74 ? 28.986 32.580 8.617 1.00 44.78 131 GLY B N 1
ATOM 1409 C CA . GLY B 1 74 ? 29.550 31.375 8.037 1.00 43.77 131 GLY B CA 1
ATOM 1410 C C . GLY B 1 74 ? 29.110 31.148 6.607 1.00 43.70 131 GLY B C 1
ATOM 1411 O O . GLY B 1 74 ? 29.897 30.694 5.772 1.00 43.47 131 GLY B O 1
ATOM 1412 N N . ARG B 1 75 ? 27.852 31.446 6.296 1.00 42.79 132 ARG B N 1
ATOM 1413 C CA . ARG B 1 75 ? 27.391 31.238 4.927 1.00 40.14 132 ARG B CA 1
ATOM 1414 C C . ARG B 1 75 ? 28.047 32.217 3.958 1.00 41.59 132 ARG B C 1
ATOM 1415 O O . ARG B 1 75 ? 28.423 31.835 2.840 1.00 42.69 132 ARG B O 1
ATOM 1423 N N . VAL B 1 76 ? 28.180 33.488 4.348 1.00 37.60 133 VAL B N 1
ATOM 1424 C CA . VAL B 1 76 ? 28.855 34.449 3.473 1.00 37.80 133 VAL B CA 1
ATOM 1425 C C . VAL B 1 76 ? 30.296 34.009 3.195 1.00 39.56 133 VAL B C 1
ATOM 1426 O O . VAL B 1 76 ? 30.799 34.158 2.072 1.00 37.54 133 VAL B O 1
ATOM 1430 N N . GLU B 1 77 ? 30.988 33.469 4.210 1.00 35.25 134 GLU B N 1
ATOM 1431 C CA . GLU B 1 77 ? 32.367 32.973 4.141 1.00 39.92 134 GLU B CA 1
ATOM 1432 C C . GLU B 1 77 ? 32.505 31.864 3.100 1.00 41.37 134 GLU B C 1
ATOM 1433 O O . GLU B 1 77 ? 33.526 31.777 2.404 1.00 38.95 134 GLU B O 1
ATOM 1439 N N . LEU B 1 78 ? 31.557 30.924 3.199 1.00 42.39 135 LEU B N 1
ATOM 1440 C CA . LEU B 1 78 ? 31.560 29.765 2.314 1.00 40.36 135 LEU B CA 1
ATOM 1441 C C . LEU B 1 78 ? 31.274 30.189 0.877 1.00 40.70 135 LEU B C 1
ATOM 1442 O O . LEU B 1 78 ? 31.983 29.795 -0.053 1.00 38.20 135 LEU B O 1
ATOM 1447 N N . ARG B 1 79 ? 30.298 31.053 0.689 1.00 40.91 136 ARG B N 1
ATOM 1448 C CA . ARG B 1 79 ? 29.960 31.577 -0.610 1.00 41.76 136 ARG B CA 1
ATOM 1449 C C . ARG B 1 79 ? 31.150 32.238 -1.232 1.00 41.28 136 ARG B C 1
ATOM 1450 O O . ARG B 1 79 ? 31.459 31.927 -2.323 1.00 45.69 136 ARG B O 1
ATOM 1458 N N . ASP B 1 80 ? 31.817 33.151 -0.551 1.00 39.90 137 ASP B N 1
ATOM 1459 C CA . ASP B 1 80 ? 32.997 33.830 -1.100 1.00 41.59 137 ASP B CA 1
ATOM 1460 C C . ASP B 1 80 ? 34.162 32.869 -1.339 1.00 43.57 137 ASP B C 1
ATOM 1461 O O . ASP B 1 80 ? 34.906 33.014 -2.320 1.00 40.41 137 ASP B O 1
ATOM 1466 N N . ARG B 1 81 ? 34.381 31.926 -0.416 1.00 41.05 138 ARG B N 1
ATOM 1467 C CA . ARG B 1 81 ? 35.440 30.938 -0.606 1.00 41.42 138 ARG B CA 1
ATOM 1468 C C . ARG B 1 81 ? 35.167 30.057 -1.826 1.00 39.18 138 ARG B C 1
ATOM 1469 O O . ARG B 1 81 ? 36.098 29.660 -2.526 1.00 40.75 138 ARG B O 1
ATOM 1477 N N . ALA B 1 82 ? 33.902 29.718 -2.083 1.00 35.01 139 ALA B N 1
ATOM 1478 C CA . ALA B 1 82 ? 33.594 28.894 -3.249 1.00 40.29 139 ALA B CA 1
ATOM 1479 C C . ALA B 1 82 ? 34.023 29.589 -4.536 1.00 37.79 139 ALA B C 1
ATOM 1480 O O . ALA B 1 82 ? 34.602 28.957 -5.432 1.00 33.53 139 ALA B O 1
ATOM 1482 N N . SER B 1 83 ? 33.748 30.893 -4.639 1.00 36.60 140 SER B N 1
ATOM 1483 C CA . SER B 1 83 ? 34.166 31.663 -5.802 1.00 36.30 140 SER B CA 1
ATOM 1484 C C . SER B 1 83 ? 35.686 31.773 -5.873 1.00 35.81 140 SER B C 1
ATOM 1485 O O . SER B 1 83 ? 36.279 31.593 -6.944 1.00 29.38 140 SER B O 1
ATOM 1488 N N . GLU B 1 84 ? 36.335 32.082 -4.743 1.00 34.02 141 GLU B N 1
ATOM 1489 C CA . GLU B 1 84 ? 37.779 32.297 -4.794 1.00 36.22 141 GLU B CA 1
ATOM 1490 C C . GLU B 1 84 ? 38.528 30.998 -5.034 1.00 35.19 141 GLU B C 1
ATOM 1491 O O . GLU B 1 84 ? 39.572 30.994 -5.695 1.00 32.41 141 GLU B O 1
ATOM 1497 N N . ASP B 1 85 ? 38.005 29.874 -4.569 1.00 33.78 142 ASP B N 1
ATOM 1498 C CA . ASP B 1 85 ? 38.641 28.607 -4.901 1.00 35.41 142 ASP B CA 1
ATOM 1499 C C . ASP B 1 85 ? 38.581 28.348 -6.400 1.00 33.58 142 ASP B C 1
ATOM 1500 O O . ASP B 1 85 ? 39.565 27.906 -6.998 1.00 33.54 142 ASP B O 1
ATOM 1505 N N . ILE B 1 86 ? 37.437 28.632 -7.026 1.00 35.93 143 ILE B N 1
ATOM 1506 C CA . ILE B 1 86 ? 37.304 28.393 -8.461 1.00 28.42 143 ILE B CA 1
ATOM 1507 C C . ILE B 1 86 ? 38.284 29.258 -9.227 1.00 30.11 143 ILE B C 1
ATOM 1508 O O . ILE B 1 86 ? 39.020 28.776 -10.100 1.00 31.75 143 ILE B O 1
ATOM 1513 N N . LYS B 1 87 ? 38.314 30.556 -8.903 1.00 32.37 144 LYS B N 1
ATOM 1514 C CA . LYS B 1 87 ? 39.262 31.452 -9.556 1.00 30.67 144 LYS B CA 1
ATOM 1515 C C . LYS B 1 87 ? 40.691 30.931 -9.418 1.00 35.78 144 LYS B C 1
ATOM 1516 O O . LYS B 1 87 ? 41.485 31.007 -10.361 1.00 30.62 144 LYS B O 1
ATOM 1522 N N . ALA B 1 88 ? 41.038 30.393 -8.253 1.00 36.70 145 ALA B N 1
ATOM 1523 C CA . ALA B 1 88 ? 42.411 29.938 -8.072 1.00 37.82 145 ALA B CA 1
ATOM 1524 C C . ALA B 1 88 ? 42.684 28.670 -8.873 1.00 31.83 145 ALA B C 1
ATOM 1525 O O . ALA B 1 88 ? 43.790 28.481 -9.391 1.00 32.51 145 ALA B O 1
ATOM 1527 N N . ALA B 1 89 ? 41.703 27.779 -8.967 1.00 28.36 146 ALA B N 1
ATOM 1528 C CA . ALA B 1 89 ? 41.908 26.579 -9.762 1.00 27.94 146 ALA B CA 1
ATOM 1529 C C . ALA B 1 89 ? 42.065 26.926 -11.245 1.00 32.27 146 ALA B C 1
ATOM 1530 O O . ALA B 1 89 ? 42.958 26.402 -11.919 1.00 28.59 146 ALA B O 1
ATOM 1532 N N . LEU B 1 90 ? 41.231 27.840 -11.763 1.00 29.24 147 LEU B N 1
ATOM 1533 C CA . LEU B 1 90 ? 41.311 28.185 -13.183 1.00 28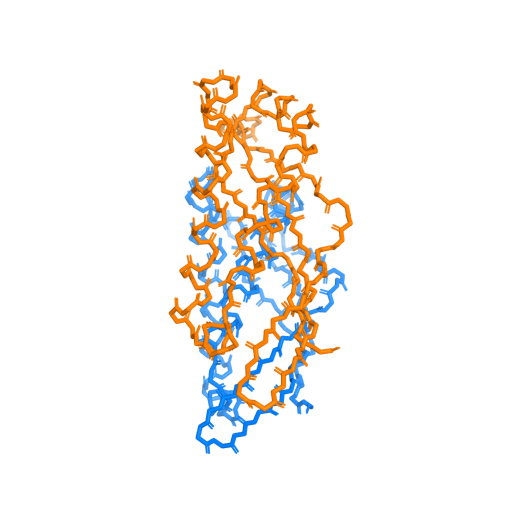.33 147 LEU B CA 1
ATOM 1534 C C . LEU B 1 90 ? 42.569 28.977 -13.506 1.00 31.22 147 LEU B C 1
ATOM 1535 O O . LEU B 1 90 ? 43.094 28.867 -14.621 1.00 28.68 147 LEU B O 1
ATOM 1540 N N . ASN B 1 91 ? 43.053 29.789 -12.561 1.00 30.06 148 ASN B N 1
ATOM 1541 C CA . ASN B 1 91 ? 44.307 30.493 -12.768 1.00 34.24 148 ASN B CA 1
ATOM 1542 C C . ASN B 1 91 ? 45.465 29.513 -12.867 1.00 36.92 148 ASN B C 1
ATOM 1543 O O . ASN B 1 91 ? 46.368 29.695 -13.693 1.00 38.40 148 ASN B O 1
ATOM 1548 N N . ALA B 1 92 ? 45.458 28.472 -12.033 1.00 31.15 149 ALA B N 1
ATOM 1549 C CA .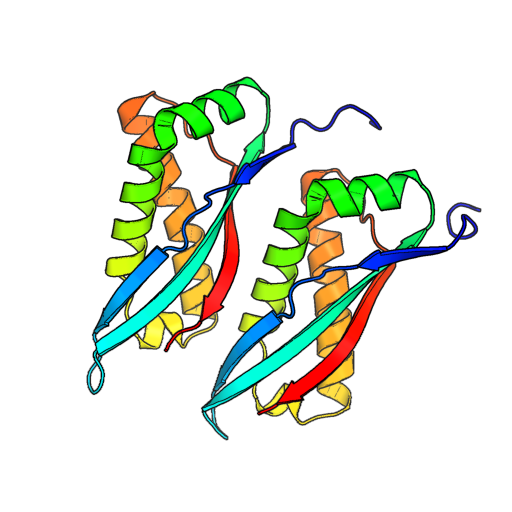 ALA B 1 92 ? 46.497 27.450 -12.134 1.00 35.96 149 ALA B CA 1
ATOM 1550 C C . ALA B 1 92 ? 46.429 26.752 -13.481 1.00 37.96 149 ALA B C 1
ATOM 1551 O O . ALA B 1 92 ? 47.447 26.616 -14.170 1.00 41.98 149 ALA B O 1
ATOM 1553 N N . ALA B 1 93 ? 45.217 26.367 -13.900 1.00 30.55 150 ALA B N 1
ATOM 1554 C CA . ALA B 1 93 ? 45.009 25.548 -15.088 1.00 31.53 150 ALA B CA 1
ATOM 1555 C C . ALA B 1 93 ? 45.136 26.343 -16.392 1.00 35.17 150 ALA B C 1
ATOM 1556 O O . ALA B 1 93 ? 45.740 25.850 -17.348 1.00 31.90 150 ALA B O 1
ATOM 1558 N N . VAL B 1 94 ? 44.528 27.519 -16.484 1.00 29.58 151 VAL B N 1
ATOM 1559 C CA . VAL B 1 94 ? 44.504 28.277 -17.742 1.00 33.81 151 VAL B CA 1
ATOM 1560 C C . VAL B 1 94 ? 45.025 29.695 -17.593 1.00 30.13 151 VAL B C 1
ATOM 1561 O O . VAL B 1 94 ? 45.039 30.440 -18.570 1.00 33.69 151 VAL B O 1
ATOM 1565 N N . GLY B 1 95 ? 45.424 30.091 -16.433 1.00 32.90 152 GLY B N 1
ATOM 1566 C CA . GLY B 1 95 ? 45.958 31.400 -16.241 1.00 31.01 152 GLY B CA 1
ATOM 1567 C C . GLY B 1 95 ? 44.975 32.522 -16.137 1.00 36.97 152 GLY B C 1
ATOM 1568 O O . GLY B 1 95 ? 45.384 33.602 -16.166 1.00 36.40 152 GLY B O 1
ATOM 1569 N N . LYS B 1 96 ? 43.702 32.231 -16.018 1.00 31.11 153 LYS B N 1
ATOM 1570 C CA . LYS B 1 96 ? 42.663 33.206 -15.948 1.00 31.92 153 LYS B CA 1
ATOM 1571 C C . LYS B 1 96 ? 41.674 32.821 -14.856 1.00 32.71 153 LYS B C 1
ATOM 1572 O O . LYS B 1 96 ? 41.422 31.670 -14.636 1.00 29.24 153 LYS B O 1
ATOM 1578 N N . PRO B 1 97 ? 41.122 33.815 -14.167 1.00 30.52 154 PRO B N 1
ATOM 1579 C CA . PRO B 1 97 ? 40.142 33.561 -13.139 1.00 31.21 154 PRO B CA 1
ATOM 1580 C C . PRO B 1 97 ? 38.853 33.055 -13.719 1.00 27.61 154 PRO B C 1
ATOM 1581 O O . PRO B 1 97 ? 38.213 32.303 -13.090 1.00 28.65 154 PRO B O 1
ATOM 1585 N N . VAL B 1 98 ? 38.528 33.485 -14.910 1.00 23.04 155 VAL B N 1
ATOM 1586 C CA . VAL B 1 98 ? 37.336 33.110 -15.639 1.00 28.15 155 VAL B CA 1
ATOM 1587 C C . VAL B 1 98 ? 35.959 33.566 -15.095 1.00 28.62 155 VAL B C 1
ATOM 1588 O O . VAL B 1 98 ? 35.255 34.169 -15.789 1.00 26.52 155 VAL B O 1
ATOM 1592 N N . ILE B 1 99 ? 35.622 33.294 -13.869 1.00 24.32 156 ILE B N 1
ATOM 1593 C CA . ILE B 1 99 ? 34.341 33.679 -13.367 1.00 26.43 156 ILE B CA 1
ATOM 1594 C C . ILE B 1 99 ? 34.324 34.970 -12.566 1.00 29.01 156 ILE B C 1
ATOM 1595 O O . ILE B 1 99 ? 35.304 35.416 -12.165 1.00 27.12 156 ILE B O 1
ATOM 1600 N N . GLU B 1 100 ? 33.155 35.538 -12.375 1.00 28.56 157 GLU B N 1
ATOM 1601 C CA . GLU B 1 100 ? 32.977 36.682 -11.523 1.00 30.59 157 GLU B CA 1
ATOM 1602 C C . GLU B 1 100 ? 32.697 36.136 -10.143 1.00 27.83 157 GLU B C 1
ATOM 1603 O O . GLU B 1 100 ? 33.351 36.508 -9.237 1.00 29.34 157 GLU B O 1
ATOM 1609 N N . LYS B 1 101 ? 31.724 35.260 -10.017 1.00 27.09 158 LYS B N 1
ATOM 1610 C CA . LYS B 1 101 ? 31.463 34.599 -8.743 1.00 31.01 158 LYS B CA 1
ATOM 1611 C C . LYS B 1 101 ? 30.480 33.471 -8.993 1.00 26.77 158 LYS B C 1
ATOM 1612 O O . LYS B 1 101 ? 29.851 33.412 -10.048 1.00 24.55 158 LYS B O 1
ATOM 1618 N N . VAL B 1 102 ? 30.380 32.561 -8.000 1.00 25.83 159 VAL B N 1
ATOM 1619 C CA . VAL B 1 102 ? 29.349 31.527 -7.927 1.00 26.12 159 VAL B CA 1
ATOM 1620 C C . VAL B 1 102 ? 28.081 32.122 -7.326 1.00 28.61 159 VAL B C 1
ATOM 1621 O O . VAL B 1 102 ? 28.134 32.852 -6.330 1.00 28.02 159 VAL B O 1
ATOM 1625 N N . LEU B 1 103 ? 26.943 31.779 -7.913 1.00 25.25 160 LEU B N 1
ATOM 1626 C CA . LEU B 1 103 ? 25.624 32.143 -7.419 1.00 29.18 160 LEU B CA 1
ATOM 1627 C C . LEU B 1 103 ? 24.957 30.899 -6.857 1.00 33.58 160 LEU B C 1
ATOM 1628 O O . LEU B 1 103 ? 25.056 29.819 -7.442 1.00 30.18 160 LEU B O 1
ATOM 1633 N N . PHE B 1 104 ? 24.295 31.042 -5.721 1.00 29.11 161 PHE B N 1
ATOM 1634 C CA . PHE B 1 104 ? 23.588 29.930 -5.103 1.00 31.85 161 PHE B CA 1
ATOM 1635 C C . PHE B 1 104 ? 22.109 30.236 -5.148 1.00 31.09 161 PHE B C 1
ATOM 1636 O O . PHE B 1 104 ? 21.679 31.256 -4.612 1.00 30.74 161 PHE B O 1
ATOM 1644 N N . THR B 1 105 ? 21.376 29.428 -5.868 1.00 29.14 162 THR B N 1
ATOM 1645 C CA . THR B 1 105 ? 19.962 29.608 -6.011 1.00 33.18 162 THR B CA 1
ATOM 1646 C C . THR B 1 105 ? 19.068 28.775 -5.115 1.00 39.12 162 THR B C 1
ATOM 1647 O O . THR B 1 105 ? 17.948 29.087 -4.995 1.00 36.98 162 THR B O 1
ATOM 1651 N N . ASP B 1 106 ? 19.564 27.699 -4.534 1.00 34.91 163 ASP B N 1
ATOM 1652 C CA . ASP B 1 106 ? 18.821 26.884 -3.614 1.00 40.00 163 ASP B CA 1
ATOM 1653 C C . ASP B 1 106 ? 19.789 26.260 -2.652 1.00 45.42 163 ASP B C 1
ATOM 1654 O O . ASP B 1 106 ? 20.901 26.016 -3.001 1.00 42.50 163 ASP B O 1
ATOM 1659 N N . PHE B 1 107 ? 19.355 26.089 -1.421 1.00 44.22 164 PHE B N 1
ATOM 1660 C CA . PHE B 1 107 ? 20.108 25.535 -0.297 1.00 51.89 164 PHE B CA 1
ATOM 1661 C C . PHE B 1 107 ? 19.152 24.822 0.647 1.00 56.33 164 PHE B C 1
ATOM 1662 O O . PHE B 1 107 ? 18.272 25.433 1.150 1.00 57.76 164 PHE B O 1
ATOM 1670 N N . VAL B 1 108 ? 19.247 23.523 0.836 1.00 55.18 165 VAL B N 1
ATOM 1671 C CA . VAL B 1 108 ? 18.438 22.801 1.797 1.00 57.87 165 VAL B CA 1
ATOM 1672 C C . VAL B 1 108 ? 19.379 21.904 2.552 1.00 61.17 165 VAL B C 1
ATOM 1673 O O . VAL B 1 108 ? 20.167 21.215 1.950 1.00 58.72 165 VAL B O 1
ATOM 1677 N N . ILE B 1 109 ? 19.250 21.858 3.874 1.00 62.21 166 ILE B N 1
ATOM 1678 C CA . ILE B 1 109 ? 20.231 21.093 4.698 1.00 68.69 166 ILE B CA 1
ATOM 1679 C C . ILE B 1 109 ? 19.805 19.668 5.066 1.00 74.57 166 ILE B C 1
ATOM 1680 O O . ILE B 1 109 ? 20.670 18.970 5.566 1.00 73.45 166 ILE B O 1
ATOM 1685 N N . GLN B 1 110 ? 18.557 19.241 4.892 1.00 74.41 167 GLN B N 1
ATOM 1686 C CA . GLN B 1 110 ? 18.313 17.823 5.258 1.00 80.67 167 GLN B CA 1
ATOM 1687 C C . GLN B 1 110 ? 17.298 17.162 4.321 1.00 82.00 167 GLN B C 1
ATOM 1688 O O . GLN B 1 110 ? 17.616 16.063 3.849 1.00 80.28 167 GLN B O 1
#

Nearest PDB structures (foldseek):
  6ahq-assembly1_I  TM=9.686E-01  e=7.706E-19  Vibrio alginolyticus
  9hmf-assembly1_O  TM=8.577E-01  e=7.999E-07  Campylobacter jejuni
  7sgo-assembly5_E  TM=8.645E-01  e=1.307E-06  Helicobacter pylori
  7sgn-assembly6_F  TM=8.259E-01  e=1.888E-06  Helicobacter pylori
  7sgn-assembly11_K  TM=8.096E-01  e=5.696E-06  Helicobacter pylori

Secondary structure (DSSP, 8-state):
--TTSPEEEEEEEEEEEEEEESSS-EEEEEEEEEEEEESHHHHHHHHHTHHHHHHHHHHHHHT--HHHHHSHHHHHHHHHHHHHHHHHHHHHHHSS---SEEEEEEEEE-/--S---EEEEE--SPEEEEEE-SS-EEEEEEEEEEEEESHHHHHHHHHTHHHHHHHHHHHHHT--HHHHTSHHHHHHHHHHHHHHHHHHHHHHHSS---SEEEEEEEE--

Foldseek 3Di:
DQVPADKDKAFPPDWDKDWAQDPPGTFIKTWGKIFIFGDDVLNVVCVVCVVVLVVLLNVLVHPDHPVLLVDPVSVVVSQVSSLVSQQVSVCVVPNGRSTDGMDTPDIDID/DVPDWQKDKAFPPAWDWDWADDPPDTWIKTWGKIFIFGHPVLNVVCVVCVVVLVVLLNVLVNPDHDVLVVDPVSVVVSQQVSLVSQLVSCCVVPNGSSTPGMDTDDMDID

Radius of gyration: 18.08 Å; Cα contacts (8 Å, |Δi|>4): 407; chains: 2; bounding box: 44×46×46 Å

Solvent-accessible surface area: 11305 Å² total; per-residue (Å²): 124,96,103,76,34,104,73,27,115,3,66,4,104,137,25,11,35,6,28,8,47,53,151,73,43,77,119,84,1,87,0,42,0,47,0,22,0,56,12,86,72,40,44,100,20,0,126,117,1,22,16,8,0,46,6,14,0,4,46,7,0,15,65,7,70,6,86,35,1,168,47,93,106,4,78,74,80,5,86,79,138,0,10,102,54,0,44,60,26,0,68,90,13,41,59,61,57,5,7,46,85,1,54,36,79,76,54,66,53,149,126,72,138,68,52,62,2,13,27,4,72,5,109,148,28,19,67,11,89,4,105,28,160,99,46,96,85,75,1,82,2,45,0,28,0,4,0,90,22,86,138,32,45,124,44,0,128,170,34,22,94,64,1,73,58,14,0,85,80,2,0,62,71,8,60,15,93,68,14,101,32,74,112,5,42,94,77,9,44,81,93,0,6,99,48,0,52,63,30,0,66,96,62,55,54,74,61,4,8,64,79,3,5,8,17,47,27,52,44,144

B-factor: mean 43.13, std 17.3, range [16.23, 92.66]

Sequence (220 aa):
ASDASPIAYVNLPQAFVFNVTGDSRDRLVQIKAQLMVRGAENEELARYHSPLIESSLLSTFASATVDQLRSPTGRVELRDRASEDIKAALNAAVGKPVIEKVLFTDFVIQASDASPIAYVNLPQAFVFNVTGDSRDRLVQIKAQLMVRGAENEELARYHSPLIESSLLSTFASATVDQLRSPTGRVELRDRASEDIKAALNAAVGKPVIEKVLFTDFVIQ